Protein AF-A0A958XSW5-F1 (afdb_monomer_lite)

Radius of gyration: 22.97 Å; chains: 1; bounding box: 63×48×60 Å

pLDDT: mean 85.13, std 12.72, range [41.38, 97.75]

Secondary structure (DSSP, 8-state):
-HHHHHTTGGGGS-HHHHHHHHHHHHHHHHHHHHHS-TTS--SSSPPHHHHHHHHHHHHHHHHHH-HHHHHHTHHHHHHHHHHHHHHHHHTT-----TTGGGTS-HHHHHHHIIIIIHHHHHHHHHHTT-HHHHHHHHHHTTHHHHHHHHGGGS-HHHHHHHHHHHHHHHHHTT-HHHHHHHHHHHHTS-TTT-HHHHHHHHHHHHHHHHHTTTTTTSTTTHHHHHHHHHHHTT---HHHHHHHHHHHHHHH-TTTGGGTTHHHHHHHHHHHHHT-GGGGGGHHHHHHHHHHHHT--HHHHHTTS---

Foldseek 3Di:
DVVCVVVVVLVVDDLVSVLVVLQVLLVVLVVVLVVDDPVPPPDPDQHSLNSS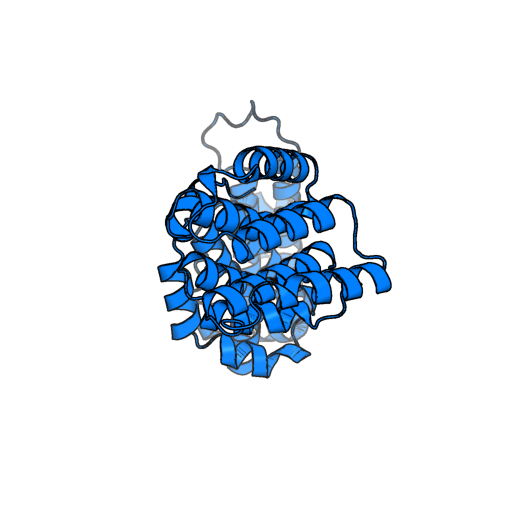LVSLVVNLVSCQVVVVVCVVPVVVNLVSLQVNLVSCLVVLHDPPPPRSCVGDPPLVVLLSCLQRVLLSNLVSCVLVLNLVVNVVSCVVSVSVVSCVVCVVVHDPVSNLSNLQSQLVSCQLVVNLVRNLVSLVVLLPPDCVVQVLQNLLSLVSNLVSCLSVCVCVPNQLVSLVVSQVVCVVVVNDDPLSVLLSVLVSLCSVCQPNCVVDCNVVSLVVSVVVQVVDVSNLNNVLSSLVSVCSNVVHGSNVSVVVDNPD

Structure (mmCIF, N/CA/C/O backbone):
data_AF-A0A958XSW5-F1
#
_entry.id   AF-A0A958XSW5-F1
#
loop_
_atom_site.group_PDB
_atom_site.id
_atom_site.type_symbol
_atom_site.label_atom_id
_atom_site.label_alt_id
_atom_site.label_comp_id
_atom_site.label_asym_id
_atom_site.label_entity_id
_atom_site.label_seq_id
_atom_site.pdbx_PDB_ins_code
_atom_site.Cartn_x
_atom_site.Cartn_y
_atom_site.Cartn_z
_atom_site.occupancy
_atom_site.B_iso_or_equiv
_atom_site.auth_seq_id
_atom_site.auth_comp_id
_atom_site.auth_asym_id
_atom_site.auth_atom_id
_atom_site.pdbx_PDB_model_num
ATOM 1 N N . LEU A 1 1 ? -36.409 6.568 17.185 1.00 58.44 1 LEU A N 1
ATOM 2 C CA . LEU A 1 1 ? -34.930 6.641 17.261 1.00 58.44 1 LEU A CA 1
ATOM 3 C C . LEU A 1 1 ? -34.409 8.062 17.092 1.00 58.44 1 LEU A C 1
ATOM 5 O O . LEU A 1 1 ? -33.918 8.597 18.070 1.00 58.44 1 LEU A O 1
ATOM 9 N N . TYR A 1 2 ? -34.528 8.703 15.920 1.00 57.09 2 TYR A N 1
ATOM 10 C CA . TYR A 1 2 ? -34.062 10.094 15.759 1.00 57.09 2 TYR A CA 1
ATOM 11 C C . TYR A 1 2 ? -34.855 11.093 16.628 1.00 57.09 2 TYR A C 1
ATOM 13 O O . TYR A 1 2 ? -34.260 11.887 17.345 1.00 57.09 2 TYR A O 1
ATOM 21 N N . ALA A 1 3 ? -36.184 10.953 16.687 1.00 59.28 3 ALA A N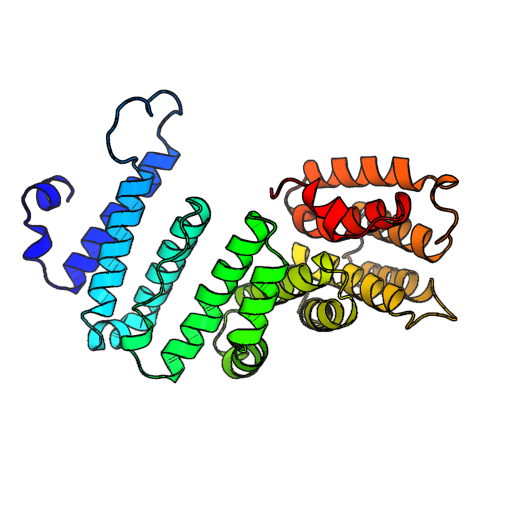 1
ATOM 22 C CA . ALA A 1 3 ? -37.021 11.728 17.609 1.00 59.28 3 ALA A CA 1
ATOM 23 C C . ALA A 1 3 ? -36.664 11.496 19.097 1.00 59.28 3 ALA A C 1
ATOM 25 O O . ALA A 1 3 ? -36.689 12.428 19.891 1.00 59.28 3 ALA A O 1
ATOM 26 N N . ASP A 1 4 ? -36.262 10.271 19.465 1.00 59.66 4 ASP A N 1
ATOM 27 C CA . ASP A 1 4 ? -35.847 9.934 20.838 1.00 59.66 4 ASP A CA 1
ATOM 28 C C . ASP A 1 4 ? -34.452 10.503 21.174 1.00 59.66 4 ASP A C 1
ATOM 30 O O . ASP A 1 4 ? -34.148 10.771 22.336 1.00 59.66 4 ASP A O 1
ATOM 34 N N . PHE A 1 5 ? -33.591 10.700 20.163 1.00 63.00 5 PHE A N 1
ATOM 35 C CA . PHE A 1 5 ? -32.323 11.419 20.308 1.00 63.00 5 PHE A CA 1
ATOM 36 C C . PHE A 1 5 ? -32.564 12.907 20.568 1.00 63.00 5 PHE A C 1
ATOM 38 O O . PHE A 1 5 ? -32.038 13.438 21.543 1.00 63.00 5 PHE A O 1
ATOM 45 N N . GLU A 1 6 ? -33.387 13.562 19.745 1.00 65.69 6 GLU A N 1
ATOM 46 C CA . GLU A 1 6 ? -33.704 14.990 19.904 1.00 65.69 6 GLU A CA 1
ATOM 47 C C . GLU A 1 6 ? -34.426 15.285 21.229 1.00 65.69 6 GLU A C 1
ATOM 49 O O . GLU A 1 6 ? -34.222 16.341 21.823 1.00 65.69 6 GLU A O 1
ATOM 54 N N . ALA A 1 7 ? -35.201 14.327 21.746 1.00 65.94 7 ALA A N 1
ATOM 55 C CA . ALA A 1 7 ? -35.838 14.411 23.060 1.00 65.94 7 ALA A CA 1
ATOM 56 C C . ALA A 1 7 ? -34.885 14.149 24.251 1.00 65.94 7 ALA A C 1
ATOM 58 O O . ALA A 1 7 ? -35.283 14.308 25.407 1.00 65.94 7 ALA A O 1
ATOM 59 N N . GLY A 1 8 ? -33.633 13.740 24.004 1.00 69.88 8 GLY A N 1
ATOM 60 C CA . GLY A 1 8 ? -32.658 13.391 25.047 1.00 69.88 8 GLY A CA 1
ATOM 61 C C . GLY A 1 8 ? -32.923 12.050 25.745 1.00 69.88 8 GLY A C 1
ATOM 62 O O . GLY A 1 8 ? -32.290 11.736 26.756 1.00 69.88 8 GLY A O 1
ATOM 63 N N . ASP A 1 9 ? -33.834 11.228 25.224 1.00 76.56 9 ASP A N 1
ATOM 64 C CA . ASP A 1 9 ? -34.228 9.956 25.837 1.00 76.56 9 ASP A CA 1
ATOM 65 C C . ASP A 1 9 ? -33.179 8.853 25.652 1.00 76.56 9 ASP A C 1
ATOM 67 O O . ASP A 1 9 ? -33.115 7.919 26.458 1.00 76.56 9 ASP A O 1
ATOM 71 N N . ILE A 1 10 ? -32.278 8.997 24.672 1.00 80.50 10 ILE A N 1
ATOM 72 C CA . ILE A 1 10 ? -31.125 8.097 24.504 1.00 80.50 10 ILE A CA 1
ATOM 73 C C . ILE A 1 10 ? -30.245 8.086 25.758 1.00 80.50 10 ILE A C 1
ATOM 75 O O . ILE A 1 10 ? -29.757 7.028 26.158 1.00 80.50 10 ILE A O 1
ATOM 79 N N . GLU A 1 11 ? -30.104 9.212 26.457 1.00 84.38 11 GLU A N 1
ATOM 80 C CA . GLU A 1 11 ? -29.262 9.274 27.652 1.00 84.38 11 GLU A CA 1
ATOM 81 C C . GLU A 1 11 ? -29.833 8.517 28.860 1.00 84.38 11 GLU A C 1
ATOM 83 O O . GLU A 1 11 ? -29.102 8.236 29.814 1.00 84.38 11 GLU A O 1
ATOM 88 N N . LYS A 1 12 ? -31.099 8.095 28.801 1.00 86.25 12 LYS A N 1
ATOM 89 C CA . LYS A 1 12 ? -31.748 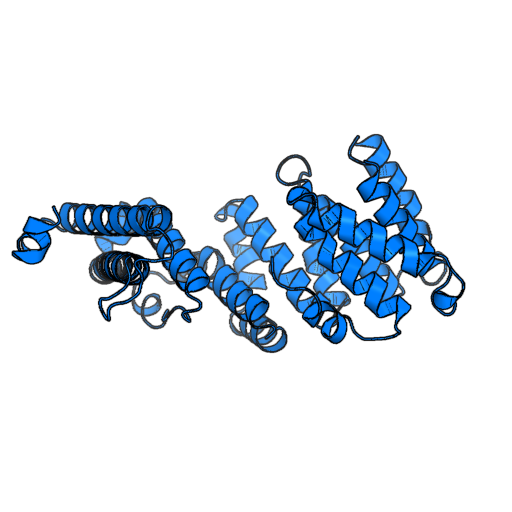7.272 29.834 1.00 86.25 12 LYS A CA 1
ATOM 90 C C . LYS A 1 12 ? -31.610 5.767 29.576 1.00 86.25 12 LYS A C 1
ATOM 92 O O . LYS A 1 12 ? -31.974 4.965 30.433 1.00 86.25 12 LYS A O 1
ATOM 97 N N . LEU A 1 13 ? -31.107 5.368 28.406 1.00 88.75 13 LEU A N 1
ATOM 98 C CA . LEU A 1 13 ? -30.950 3.962 28.033 1.00 88.75 13 LEU A CA 1
ATOM 99 C C . LEU A 1 13 ? -29.803 3.284 28.800 1.00 88.75 13 LEU A C 1
ATOM 101 O O . LEU A 1 13 ? -28.869 3.930 29.276 1.00 88.75 13 LEU A O 1
ATOM 105 N N . SER A 1 14 ? -29.835 1.950 28.872 1.00 92.56 14 SER A N 1
ATOM 106 C CA . SER A 1 14 ? -28.687 1.168 29.349 1.00 92.56 14 SER A CA 1
ATOM 107 C C . SER A 1 14 ? -27.478 1.359 28.426 1.00 92.56 14 SER A C 1
ATOM 109 O O . SER A 1 14 ? -27.649 1.618 27.237 1.00 92.56 14 SER A O 1
ATOM 111 N N . LEU A 1 15 ? -26.252 1.178 28.932 1.00 90.25 15 LEU A N 1
ATOM 112 C CA . LEU A 1 15 ? -25.019 1.355 28.146 1.00 90.25 15 LEU A CA 1
ATOM 113 C C . LEU A 1 15 ? -25.055 0.601 26.804 1.00 90.25 15 LEU A C 1
ATOM 115 O O . LEU A 1 15 ? -24.799 1.181 25.749 1.00 90.25 15 LEU A O 1
ATOM 119 N N . ARG A 1 16 ? -25.454 -0.677 26.828 1.00 91.06 16 ARG A N 1
ATOM 120 C CA . ARG A 1 16 ? -25.582 -1.510 25.623 1.00 91.06 16 ARG A CA 1
ATOM 121 C C . ARG A 1 16 ? -26.590 -0.942 24.622 1.00 91.06 16 ARG A C 1
ATOM 123 O O . ARG A 1 16 ? -26.345 -0.993 23.416 1.00 91.06 16 ARG A O 1
ATOM 130 N N . ALA A 1 17 ? -27.710 -0.414 25.115 1.00 91.50 17 ALA A N 1
ATOM 131 C CA . ALA A 1 17 ? -28.744 0.195 24.289 1.00 91.50 17 ALA A CA 1
ATOM 132 C C . ALA A 1 17 ? -28.318 1.573 23.755 1.00 91.50 17 ALA A C 1
ATOM 134 O O . ALA A 1 17 ? -28.577 1.848 22.588 1.00 91.50 17 ALA A O 1
ATOM 135 N N . LYS A 1 18 ? -27.586 2.384 24.535 1.00 92.19 18 LYS A N 1
ATOM 136 C CA . LYS A 1 18 ? -26.971 3.641 24.069 1.00 92.19 18 LYS A CA 1
ATOM 137 C C . LYS A 1 18 ? -26.008 3.399 22.917 1.00 92.19 18 LYS A C 1
ATOM 139 O O . LYS A 1 18 ? -26.138 4.019 21.869 1.00 92.19 18 LYS A O 1
ATOM 144 N N . ILE A 1 19 ? -25.083 2.453 23.091 1.00 91.31 19 ILE A N 1
ATOM 145 C CA . ILE A 1 19 ? -24.125 2.068 22.048 1.00 91.31 19 ILE A CA 1
ATOM 146 C C . ILE A 1 19 ? -24.878 1.585 20.805 1.00 91.31 19 ILE A C 1
ATOM 148 O O . ILE A 1 19 ? -24.589 2.038 19.707 1.00 91.31 19 ILE A O 1
ATOM 152 N N . GLY A 1 20 ? -25.886 0.719 20.966 1.00 91.62 20 GLY A N 1
ATOM 153 C CA . GLY A 1 20 ? -26.726 0.274 19.849 1.00 91.62 20 GLY A CA 1
ATOM 154 C C . GLY A 1 20 ? -27.439 1.415 19.121 1.00 91.62 20 GLY A C 1
ATOM 155 O O . GLY A 1 20 ? -27.436 1.440 17.893 1.00 91.62 20 GLY A O 1
ATOM 156 N N . ALA A 1 21 ? -28.009 2.366 19.860 1.00 91.38 21 ALA A N 1
ATOM 157 C CA . ALA A 1 21 ? -28.708 3.511 19.289 1.00 91.38 21 ALA A CA 1
ATOM 158 C C . ALA A 1 21 ? -27.752 4.436 18.522 1.00 91.38 21 ALA A C 1
ATOM 160 O O . ALA A 1 21 ? -28.046 4.797 17.385 1.00 91.38 21 ALA A O 1
ATOM 161 N N . TYR A 1 22 ? -26.590 4.768 19.096 1.00 93.69 22 TYR A N 1
ATOM 162 C CA . TYR A 1 22 ? -25.593 5.598 18.420 1.00 93.69 22 TYR A CA 1
ATOM 163 C C . TYR A 1 22 ? -24.977 4.907 17.197 1.00 93.69 22 TYR A C 1
ATOM 165 O O . TYR A 1 22 ? -24.860 5.549 16.155 1.00 93.69 22 TYR A O 1
ATOM 173 N N . SER A 1 23 ? -24.677 3.603 17.256 1.00 92.19 23 SER A N 1
ATOM 174 C CA . SER A 1 23 ? -24.238 2.843 16.075 1.00 92.19 23 SER A CA 1
ATOM 175 C C . SER A 1 23 ? -25.289 2.878 14.959 1.00 92.19 23 SER A C 1
ATOM 177 O O . SER A 1 23 ? -24.952 3.143 13.808 1.00 92.19 23 SER A O 1
ATOM 179 N N . ALA A 1 24 ? -26.570 2.671 15.290 1.00 91.56 24 ALA A N 1
ATOM 180 C CA . ALA A 1 24 ? -27.656 2.693 14.310 1.00 91.56 24 ALA A CA 1
ATOM 181 C C . ALA A 1 24 ? -27.865 4.087 13.694 1.00 91.56 24 ALA A C 1
ATOM 183 O O . ALA A 1 24 ? -28.081 4.204 12.489 1.00 91.56 24 ALA A O 1
ATOM 184 N N . LEU A 1 25 ? -27.767 5.151 14.499 1.00 90.75 25 LEU A N 1
ATOM 185 C CA . LEU A 1 25 ? -27.823 6.530 14.007 1.00 90.75 25 LEU A CA 1
ATOM 186 C C . LEU A 1 25 ? -26.640 6.840 13.083 1.00 90.75 25 LEU A C 1
ATOM 188 O O . LEU A 1 25 ? -26.839 7.423 12.020 1.00 90.75 25 LEU A O 1
ATOM 192 N N . ALA A 1 26 ? -25.431 6.396 13.434 1.00 90.75 26 ALA A N 1
ATOM 193 C CA . ALA A 1 26 ? -24.265 6.552 12.573 1.00 90.75 26 ALA A CA 1
ATOM 194 C C . ALA A 1 26 ? -24.443 5.846 11.218 1.00 90.75 26 ALA A C 1
ATOM 196 O O . ALA A 1 26 ? -24.089 6.401 10.180 1.00 90.75 26 ALA A O 1
ATOM 197 N N . GLU A 1 27 ? -25.003 4.634 11.208 1.00 89.38 27 GLU A N 1
ATOM 198 C CA . GLU A 1 27 ? -25.288 3.889 9.974 1.00 89.38 27 GLU A CA 1
ATOM 199 C C . GLU A 1 27 ? -26.377 4.543 9.131 1.00 89.38 27 GLU A C 1
ATOM 201 O O . GLU A 1 27 ? -26.229 4.633 7.913 1.00 89.38 27 GLU A O 1
ATOM 206 N N . TYR A 1 28 ? -27.436 5.038 9.771 1.00 89.00 28 TYR A N 1
ATOM 207 C CA . TYR A 1 28 ? -28.505 5.773 9.106 1.00 89.00 28 TYR A CA 1
ATOM 208 C C . TYR A 1 28 ? -27.966 7.002 8.367 1.00 89.00 28 TYR A C 1
ATOM 210 O O . TYR A 1 28 ? -28.198 7.156 7.169 1.00 89.00 28 TYR A O 1
ATOM 218 N N . TYR A 1 29 ? -27.180 7.836 9.050 1.00 87.25 29 TYR A N 1
ATOM 219 C CA . TYR A 1 29 ? -26.602 9.039 8.455 1.00 87.25 29 TYR A CA 1
ATOM 220 C C . TYR A 1 29 ? -25.552 8.733 7.382 1.00 87.25 29 TYR A C 1
ATOM 222 O O . TYR A 1 29 ? -25.504 9.393 6.345 1.00 87.25 29 TYR A O 1
ATOM 230 N N . PHE A 1 30 ? -24.765 7.672 7.566 1.00 84.25 30 PHE A N 1
ATOM 231 C CA . PHE A 1 30 ? -23.847 7.200 6.532 1.00 84.25 30 PHE A CA 1
ATOM 232 C C . PHE A 1 30 ? -24.585 6.697 5.279 1.00 84.25 30 PHE A C 1
ATOM 234 O O . PHE A 1 30 ? -24.108 6.887 4.160 1.00 84.25 30 PHE A O 1
ATOM 241 N N . TYR A 1 31 ? -25.745 6.057 5.450 1.00 84.69 31 TYR A N 1
ATOM 242 C CA . TYR A 1 31 ? -26.592 5.620 4.343 1.00 84.69 31 TYR A CA 1
ATOM 243 C C . TYR A 1 31 ? -27.228 6.807 3.613 1.00 84.69 31 TYR A C 1
ATOM 245 O O . TYR A 1 31 ? -27.184 6.838 2.385 1.00 84.69 31 TYR A O 1
ATOM 253 N N . LEU A 1 32 ? -27.750 7.798 4.344 1.00 82.75 32 LEU A N 1
ATOM 254 C CA . LEU A 1 32 ? -28.299 9.024 3.755 1.00 82.75 32 LEU A CA 1
ATOM 255 C C . LEU A 1 32 ? -27.284 9.727 2.856 1.00 82.75 32 LEU A C 1
ATOM 257 O O . LEU A 1 32 ? -27.595 10.014 1.707 1.00 82.75 32 LEU A O 1
ATOM 261 N N . ASN A 1 33 ? -26.043 9.880 3.317 1.00 78.44 33 ASN A N 1
ATOM 262 C CA . ASN A 1 33 ? -24.981 10.501 2.526 1.00 78.44 33 ASN A CA 1
ATOM 263 C C . ASN A 1 33 ? -24.718 9.790 1.180 1.00 78.44 33 ASN A C 1
ATOM 265 O O . ASN A 1 33 ? -24.373 10.428 0.193 1.00 78.44 33 ASN A O 1
ATOM 269 N N . LYS A 1 34 ? -24.910 8.465 1.097 1.00 72.44 34 LYS A N 1
ATOM 270 C CA . LYS A 1 34 ? -24.766 7.722 -0.172 1.00 72.44 34 LYS A CA 1
ATOM 271 C C . LYS A 1 34 ? -25.921 7.939 -1.152 1.00 72.44 34 LYS A C 1
ATOM 273 O O . LYS A 1 34 ? -25.792 7.557 -2.315 1.00 72.44 34 LYS A O 1
ATOM 278 N N . HIS A 1 35 ? -27.042 8.470 -0.674 1.00 71.31 35 HIS A N 1
ATOM 279 C CA . HIS A 1 35 ? -28.287 8.624 -1.421 1.00 71.31 35 HIS A CA 1
ATOM 280 C C . HIS A 1 35 ? -28.735 10.085 -1.577 1.00 71.31 35 HIS A C 1
ATOM 282 O O . HIS A 1 35 ? -29.692 10.337 -2.306 1.00 71.31 35 HIS A O 1
ATOM 288 N N . GLU A 1 36 ? -28.045 11.038 -0.948 1.00 68.12 36 GLU A N 1
ATOM 289 C CA . GLU A 1 36 ? -28.203 12.467 -1.209 1.00 68.12 36 GLU A CA 1
ATOM 290 C C . GLU A 1 36 ? -27.631 12.807 -2.597 1.00 68.12 36 GLU A C 1
ATOM 292 O O . GLU A 1 36 ? -26.496 12.462 -2.934 1.00 68.12 36 GLU A O 1
ATOM 297 N N . ASN A 1 37 ? -28.435 13.472 -3.432 1.00 56.25 37 ASN A N 1
ATOM 298 C CA . ASN A 1 37 ? -27.952 14.034 -4.689 1.00 56.25 37 ASN A CA 1
ATOM 299 C C . ASN A 1 37 ? -27.032 15.224 -4.380 1.00 56.25 37 ASN A C 1
ATOM 301 O O . ASN A 1 37 ? -27.316 16.019 -3.488 1.00 56.25 37 ASN A O 1
ATOM 305 N N . ALA A 1 38 ? -25.961 15.386 -5.161 1.00 53.97 38 ALA A N 1
ATOM 306 C CA . ALA A 1 38 ? -24.945 16.427 -4.961 1.00 53.97 38 ALA A CA 1
ATOM 307 C C . ALA A 1 38 ? -25.480 17.881 -4.976 1.00 53.97 38 ALA A C 1
ATOM 309 O O . ALA A 1 38 ? -24.743 18.803 -4.640 1.00 53.97 38 ALA A O 1
ATOM 310 N N . GLU A 1 39 ? -26.740 18.100 -5.367 1.00 49.72 39 GLU A N 1
ATOM 311 C CA . GLU A 1 39 ? -27.372 19.421 -5.474 1.00 49.72 39 GLU A CA 1
ATOM 312 C C . GLU A 1 39 ? -27.973 19.938 -4.149 1.00 49.72 39 GLU A C 1
ATOM 314 O O . GLU A 1 39 ? -28.139 21.148 -4.007 1.00 49.72 39 GLU A O 1
ATOM 319 N N . ASP A 1 40 ? -28.210 19.077 -3.148 1.00 51.50 40 ASP A N 1
ATOM 320 C CA . ASP A 1 40 ? -28.867 19.463 -1.881 1.00 51.50 40 ASP A CA 1
ATOM 321 C C . ASP A 1 40 ? -27.889 19.903 -0.764 1.00 51.50 40 ASP A C 1
ATOM 323 O O . ASP A 1 40 ? -28.309 20.290 0.324 1.00 51.50 40 ASP A O 1
ATOM 327 N N . GLN A 1 41 ? -26.573 19.925 -1.017 1.00 51.28 41 GLN A N 1
ATOM 328 C CA . GLN A 1 41 ? -25.542 20.257 -0.011 1.00 51.28 41 GLN A CA 1
ATOM 329 C C . GLN A 1 41 ? -25.381 21.765 0.290 1.00 51.28 41 GLN A C 1
ATOM 331 O O . GLN A 1 41 ? -24.395 22.184 0.899 1.00 51.28 41 GLN A O 1
ATOM 336 N N . ILE A 1 42 ? -26.329 22.612 -0.120 1.00 47.41 42 ILE A N 1
ATOM 337 C CA . ILE A 1 42 ? -26.249 24.070 0.051 1.00 47.41 42 ILE A CA 1
ATOM 338 C C . ILE A 1 42 ? -27.220 24.528 1.141 1.00 47.41 42 ILE A C 1
ATOM 340 O O . ILE A 1 42 ? -28.261 25.108 0.851 1.00 47.41 42 ILE A O 1
ATOM 344 N N . GLN A 1 43 ? -26.857 24.306 2.403 1.00 41.38 43 GLN A N 1
ATOM 345 C CA . GLN A 1 43 ? -27.234 25.143 3.551 1.00 41.38 43 GLN A CA 1
ATOM 346 C C . GLN A 1 43 ? -26.436 24.671 4.772 1.00 41.38 43 GLN A C 1
ATOM 348 O O . GLN A 1 43 ? -26.190 23.483 4.909 1.00 41.38 43 GLN A O 1
ATOM 353 N N . GLY A 1 44 ? -25.973 25.603 5.613 1.00 47.41 44 GLY A N 1
ATOM 354 C CA . GLY A 1 44 ? -24.985 25.398 6.688 1.00 47.41 44 GLY A CA 1
ATOM 355 C C . GLY A 1 44 ? -25.392 24.502 7.869 1.00 47.41 44 GLY A C 1
ATOM 356 O O . GLY A 1 44 ? -25.085 24.842 9.010 1.00 47.41 44 GLY A O 1
ATOM 357 N N . GLU A 1 45 ? -26.068 23.384 7.617 1.00 56.12 45 GLU A N 1
ATOM 358 C CA . GLU A 1 45 ? -26.257 22.280 8.554 1.00 56.12 45 GLU A CA 1
ATOM 359 C C . GLU A 1 45 ? -25.073 21.304 8.478 1.00 56.12 45 GLU A C 1
ATOM 361 O O . GLU A 1 45 ? -24.463 21.114 7.427 1.00 56.12 45 GLU A O 1
ATOM 366 N N . THR A 1 46 ? -24.738 20.683 9.612 1.00 62.38 46 THR A N 1
ATOM 367 C CA . THR A 1 46 ? -23.754 19.590 9.693 1.00 62.38 46 THR A CA 1
ATOM 368 C C . THR A 1 46 ? -24.129 18.513 8.680 1.00 62.38 46 THR A C 1
ATOM 370 O O . THR A 1 46 ? -25.262 18.017 8.706 1.00 62.38 46 THR A O 1
ATOM 373 N N . THR A 1 47 ? -23.201 18.152 7.791 1.00 79.69 47 THR A N 1
ATOM 374 C CA . THR A 1 47 ? -23.493 17.193 6.715 1.00 79.69 47 THR A CA 1
ATOM 375 C C . THR A 1 47 ? -23.883 15.832 7.295 1.00 79.69 47 THR A C 1
ATOM 377 O O . THR A 1 47 ? -23.511 15.486 8.423 1.00 79.69 47 THR A O 1
ATOM 380 N N . SER A 1 48 ? -24.622 15.019 6.534 1.00 84.00 48 SER A N 1
ATOM 381 C CA . SER A 1 48 ? -24.954 13.643 6.934 1.00 84.00 48 SER A CA 1
ATOM 382 C C . SER A 1 48 ? -23.695 12.834 7.297 1.00 84.00 48 SER A C 1
ATOM 384 O O . SER A 1 48 ? -23.700 12.061 8.254 1.00 84.00 48 SER A O 1
ATOM 386 N N . GLU A 1 49 ? -22.570 13.083 6.625 1.00 82.50 49 GLU A N 1
ATOM 387 C CA . GLU A 1 49 ? -21.259 12.527 6.982 1.00 82.50 49 GLU A CA 1
ATOM 388 C C . GLU A 1 49 ? -20.738 12.989 8.354 1.00 82.50 49 GLU A C 1
ATOM 390 O O . GLU A 1 49 ? -20.287 12.162 9.150 1.00 82.50 49 GLU A O 1
ATOM 395 N N . GLU A 1 50 ? -20.832 14.282 8.673 1.00 84.06 50 GLU A N 1
ATOM 396 C CA . GLU A 1 50 ? -20.410 14.812 9.976 1.00 84.06 50 GLU A CA 1
ATOM 397 C C . GLU A 1 50 ? -21.270 14.281 11.122 1.00 84.06 50 GLU A C 1
ATOM 399 O O . GLU A 1 50 ? -20.738 13.918 12.174 1.00 84.06 50 GLU A O 1
ATOM 404 N N . LYS A 1 51 ? -22.584 14.160 10.908 1.00 86.88 51 LYS A N 1
ATOM 405 C CA . LYS A 1 51 ? -23.494 13.543 11.882 1.00 86.88 51 LYS A CA 1
ATOM 406 C C . LYS A 1 51 ? -23.133 12.076 12.108 1.00 86.88 51 LYS A C 1
ATOM 408 O O . LYS A 1 51 ? -23.058 11.633 13.255 1.00 86.88 51 LYS A O 1
ATOM 413 N N . ALA A 1 52 ? -22.855 11.325 11.039 1.00 89.12 52 ALA A N 1
ATOM 414 C CA . ALA A 1 52 ? -22.424 9.933 11.150 1.00 89.12 52 ALA A CA 1
ATOM 415 C C . ALA A 1 52 ? -21.138 9.799 11.979 1.00 89.12 52 ALA A C 1
ATOM 417 O O . ALA A 1 52 ? -21.079 8.958 12.883 1.00 89.12 52 ALA A O 1
ATOM 418 N N . LEU A 1 53 ? -20.143 10.654 11.716 1.00 87.62 53 LEU A N 1
ATOM 419 C CA . LEU A 1 53 ? -18.887 10.672 12.462 1.00 87.62 53 LEU A CA 1
ATOM 420 C C . LEU A 1 53 ? -19.118 11.003 13.942 1.00 87.62 53 LEU A C 1
ATOM 422 O O . LEU A 1 53 ? -18.636 10.274 14.805 1.00 87.62 53 LEU A O 1
ATOM 426 N N . GLN A 1 54 ? -19.911 12.033 14.244 1.00 88.31 54 GLN A N 1
ATOM 427 C CA . GLN A 1 54 ? -20.223 12.441 15.617 1.00 88.31 54 GLN A CA 1
ATOM 428 C C . GLN A 1 54 ? -20.879 11.308 16.423 1.00 88.31 54 GLN A C 1
ATOM 430 O O . GLN A 1 54 ? -20.545 11.076 17.588 1.00 88.31 54 GLN A O 1
ATOM 435 N N . PHE A 1 55 ? -21.802 10.556 15.817 1.00 90.38 55 PHE A N 1
ATOM 436 C CA .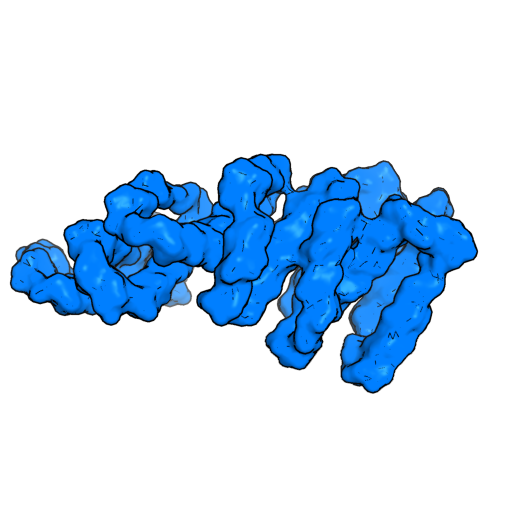 PHE A 1 55 ? -22.408 9.410 16.491 1.00 90.38 55 PHE A CA 1
ATOM 437 C C . PHE A 1 55 ? -21.408 8.277 16.733 1.00 90.38 55 PHE A C 1
ATOM 439 O O . PHE A 1 55 ? -21.440 7.671 17.807 1.00 90.38 55 PHE A O 1
ATOM 446 N N . ARG A 1 56 ? -20.478 8.020 15.804 1.00 89.88 56 ARG A N 1
ATOM 447 C CA . ARG A 1 56 ? -19.382 7.066 16.049 1.00 89.88 56 ARG A CA 1
ATOM 448 C C . ARG A 1 56 ? -18.447 7.550 17.154 1.00 89.88 56 ARG A C 1
ATOM 450 O O . ARG A 1 56 ? -18.086 6.747 18.008 1.00 89.88 56 ARG A O 1
ATOM 457 N N . GLU A 1 57 ? -18.109 8.837 17.207 1.00 87.81 57 GLU A N 1
ATOM 458 C CA . GLU A 1 57 ? -17.318 9.412 18.307 1.00 87.81 57 GLU A CA 1
ATOM 459 C C . GLU A 1 57 ? -17.987 9.157 19.661 1.00 87.81 57 GLU A C 1
ATOM 461 O O . GLU A 1 57 ? -17.322 8.732 20.606 1.00 87.81 57 GLU A O 1
ATOM 466 N N . ASN A 1 58 ? -19.311 9.320 19.747 1.00 89.19 58 ASN A N 1
ATOM 467 C CA . ASN A 1 58 ? -20.069 8.997 20.956 1.00 89.19 58 ASN A CA 1
ATOM 468 C C . ASN A 1 58 ? -19.982 7.504 21.318 1.00 89.19 58 ASN A C 1
ATOM 470 O O . ASN A 1 58 ? -19.829 7.181 22.496 1.00 89.19 58 ASN A O 1
ATOM 474 N N . VAL A 1 59 ? -20.032 6.592 20.338 1.00 90.25 59 VAL A N 1
ATOM 475 C CA . VAL A 1 59 ? -19.832 5.148 20.576 1.00 90.25 59 VAL A CA 1
ATOM 476 C C . VAL A 1 59 ? -18.438 4.878 21.143 1.00 90.25 59 VAL A C 1
ATOM 478 O O . VAL A 1 59 ? -18.318 4.218 22.178 1.00 90.25 59 VAL A O 1
ATOM 481 N N . ILE A 1 60 ? -17.388 5.405 20.507 1.00 87.44 60 ILE A N 1
ATOM 482 C CA . ILE A 1 60 ? -16.002 5.210 20.958 1.00 87.44 60 ILE A CA 1
ATOM 483 C C . ILE A 1 60 ? -15.794 5.806 22.350 1.00 87.44 60 ILE A C 1
ATOM 485 O O . ILE A 1 60 ? -15.166 5.168 23.200 1.00 87.44 60 ILE A O 1
ATOM 489 N N . ARG A 1 61 ? -16.371 6.981 22.622 1.00 86.00 61 ARG A N 1
ATOM 490 C CA . ARG A 1 61 ? -16.341 7.609 23.946 1.00 86.00 61 ARG A CA 1
ATOM 491 C C . ARG A 1 61 ? -16.997 6.720 25.002 1.00 86.00 61 ARG A C 1
ATOM 493 O O . ARG A 1 61 ? -16.365 6.451 26.017 1.00 86.00 61 ARG A O 1
ATOM 500 N N . LEU A 1 62 ? -18.196 6.191 24.744 1.00 88.31 62 LEU A N 1
ATOM 501 C CA . LEU A 1 62 ? -18.893 5.308 25.688 1.00 88.31 62 LEU A CA 1
ATOM 502 C C . LEU A 1 62 ? -18.091 4.043 26.008 1.00 88.31 62 LEU A C 1
ATOM 504 O O . LEU A 1 62 ? -18.021 3.651 27.172 1.00 88.31 62 LEU A O 1
ATOM 508 N N . PHE A 1 63 ? -17.458 3.417 25.013 1.00 86.31 63 PHE A N 1
ATOM 509 C CA . PHE A 1 63 ? -16.562 2.283 25.261 1.00 86.31 63 PHE A CA 1
ATOM 510 C C . PHE A 1 63 ? -15.327 2.688 26.077 1.00 86.31 63 PHE A C 1
ATOM 512 O O . PHE A 1 63 ? -14.947 1.980 27.006 1.00 86.31 63 PHE A O 1
ATOM 519 N N . SER A 1 64 ? -14.734 3.844 25.777 1.00 80.00 64 SER A N 1
ATOM 520 C CA . SER A 1 64 ? -13.549 4.356 26.483 1.00 80.00 64 SER A CA 1
ATOM 521 C C . SER A 1 64 ? -13.837 4.664 27.956 1.00 80.00 64 SER A C 1
ATOM 523 O O . SER A 1 64 ? -13.013 4.389 28.827 1.00 80.00 64 SER A O 1
ATOM 525 N N . GLU A 1 65 ? -15.023 5.206 28.239 1.00 84.94 65 GLU A N 1
ATOM 526 C CA . GLU A 1 65 ? -15.498 5.523 29.589 1.00 84.94 65 GLU A CA 1
ATOM 527 C C . GLU A 1 65 ? -15.898 4.266 30.385 1.00 84.94 65 GLU A C 1
ATOM 529 O O . GLU A 1 65 ? -15.884 4.289 31.614 1.00 84.94 65 GLU A O 1
ATOM 534 N N . ASN A 1 66 ? -16.212 3.151 29.711 1.00 85.81 66 ASN A N 1
ATOM 535 C CA . ASN A 1 66 ? -16.716 1.916 30.323 1.00 85.81 66 ASN A CA 1
ATOM 536 C C . ASN A 1 66 ? -15.811 0.712 30.004 1.00 85.81 66 ASN A C 1
ATOM 538 O O . ASN A 1 66 ? -16.213 -0.233 29.325 1.00 85.81 66 ASN A O 1
ATOM 542 N N . LYS A 1 67 ? -14.584 0.738 30.536 1.00 77.25 67 LYS A N 1
ATOM 543 C CA . LYS A 1 67 ? -13.501 -0.224 30.242 1.00 77.25 67 LYS A CA 1
ATOM 544 C C . LYS A 1 67 ? -13.909 -1.695 30.355 1.00 77.25 67 LYS A C 1
ATOM 546 O O . LYS A 1 67 ? -13.717 -2.446 29.411 1.00 77.25 67 LYS A O 1
ATOM 551 N N . GLN A 1 68 ? -14.534 -2.082 31.469 1.00 82.31 68 GLN A N 1
ATOM 552 C CA . GLN A 1 68 ? -14.957 -3.470 31.686 1.00 82.31 68 GLN A CA 1
ATOM 553 C C . GLN A 1 68 ? -15.897 -3.959 30.573 1.00 82.31 68 GLN A C 1
ATOM 555 O O . GLN A 1 68 ? -15.761 -5.074 30.084 1.00 82.31 68 GLN A O 1
ATOM 560 N N . TYR A 1 69 ? -16.816 -3.101 30.126 1.00 83.50 69 TYR A N 1
ATOM 561 C CA . TYR A 1 69 ? -17.724 -3.429 29.034 1.00 83.50 69 TYR A CA 1
ATOM 562 C C . TYR A 1 69 ? -16.993 -3.514 27.685 1.00 83.50 69 TYR A C 1
ATOM 564 O O . TYR A 1 69 ? -17.327 -4.359 26.860 1.00 83.50 69 TYR A O 1
ATOM 572 N N . ALA A 1 70 ? -15.986 -2.666 27.448 1.00 79.31 70 ALA A N 1
ATOM 573 C CA . ALA A 1 70 ? -15.147 -2.750 26.252 1.00 79.31 70 ALA A CA 1
ATOM 574 C C . ALA A 1 70 ? -14.333 -4.053 26.196 1.00 79.31 70 ALA A C 1
ATOM 576 O O . ALA A 1 70 ? -14.191 -4.620 25.113 1.00 79.31 70 ALA A O 1
ATOM 577 N N . ASP A 1 71 ? -13.859 -4.546 27.343 1.00 76.19 71 ASP A N 1
ATOM 578 C CA . ASP A 1 71 ? -13.157 -5.829 27.447 1.00 76.19 71 ASP A CA 1
ATOM 579 C C . ASP A 1 71 ? -14.112 -7.012 27.209 1.00 76.19 71 ASP A C 1
ATOM 581 O O . ASP A 1 71 ? -13.789 -7.932 26.456 1.00 76.19 71 ASP A O 1
ATOM 585 N N . GLU A 1 72 ? -15.318 -6.967 27.785 1.00 82.38 72 GLU A N 1
ATOM 586 C CA . GLU A 1 72 ? -16.363 -7.982 27.577 1.00 82.38 72 GLU A CA 1
ATOM 587 C C . GLU A 1 72 ? -16.852 -8.028 26.112 1.00 82.38 72 GLU A C 1
ATOM 589 O O . GLU A 1 72 ? -17.095 -9.103 25.563 1.00 82.38 72 GLU A O 1
ATOM 594 N N . GLU A 1 73 ? -16.952 -6.873 25.446 1.00 84.56 73 GLU A N 1
ATOM 595 C CA . GLU A 1 73 ? -17.452 -6.716 24.070 1.00 84.56 73 GLU A CA 1
ATOM 596 C C . GLU A 1 73 ? -16.331 -6.341 23.073 1.00 84.56 73 GLU A C 1
ATOM 598 O O . GLU A 1 73 ? -16.553 -5.610 22.099 1.00 84.56 73 GLU A O 1
ATOM 603 N N . GLN A 1 74 ? -15.118 -6.869 23.275 1.00 76.88 74 GLN A N 1
ATOM 604 C CA . GLN A 1 74 ? -13.909 -6.497 22.522 1.00 76.88 74 GLN A CA 1
ATOM 605 C C . GLN A 1 74 ? -14.075 -6.586 20.994 1.00 76.88 74 GLN A C 1
ATOM 607 O O . GLN A 1 74 ? -13.611 -5.719 20.247 1.00 76.88 74 GLN A O 1
ATOM 612 N N . LEU A 1 75 ? -14.759 -7.621 20.496 1.00 77.75 75 LEU A N 1
ATOM 613 C CA . LEU A 1 75 ? -15.019 -7.784 19.060 1.00 77.75 75 LEU A CA 1
ATOM 614 C C . LEU A 1 75 ? -15.877 -6.647 18.501 1.00 77.75 75 LEU A C 1
ATOM 616 O O . LEU A 1 75 ? -15.574 -6.106 17.438 1.00 77.75 75 LEU A O 1
ATOM 620 N N . ARG A 1 76 ? -16.932 -6.265 19.223 1.00 83.75 76 ARG A N 1
ATOM 621 C CA . ARG A 1 76 ? -17.828 -5.190 18.802 1.00 83.75 76 ARG A CA 1
ATOM 622 C C . ARG A 1 76 ? -17.117 -3.849 18.860 1.00 83.75 76 ARG A C 1
ATOM 624 O O . ARG A 1 76 ? -17.177 -3.091 17.899 1.00 83.75 76 ARG A O 1
ATOM 631 N N . PHE A 1 77 ? -16.407 -3.582 19.948 1.00 82.44 77 PHE A N 1
ATOM 632 C CA . PHE A 1 77 ? -15.649 -2.349 20.093 1.00 82.44 77 PHE A CA 1
ATOM 633 C C . PHE A 1 77 ? -14.572 -2.196 19.006 1.00 82.44 77 PHE A C 1
ATOM 635 O O . PHE A 1 77 ? -14.478 -1.146 18.376 1.00 82.44 77 PHE A O 1
ATOM 642 N N . THR A 1 78 ? -13.799 -3.249 18.717 1.00 75.88 78 THR A N 1
ATOM 643 C CA . THR A 1 78 ? -12.787 -3.195 17.646 1.00 75.88 78 THR A CA 1
ATOM 644 C C . THR A 1 78 ? -13.400 -2.972 16.264 1.00 75.88 78 THR A C 1
ATOM 646 O O . THR A 1 78 ? -12.800 -2.259 15.461 1.00 75.88 78 THR A O 1
ATOM 649 N N . ALA A 1 79 ? -14.589 -3.520 15.993 1.00 82.38 79 ALA A N 1
ATOM 650 C CA . ALA A 1 79 ? -15.325 -3.261 14.757 1.00 82.38 79 ALA A CA 1
ATOM 651 C C . ALA A 1 79 ? -15.805 -1.801 14.663 1.00 82.38 79 ALA A C 1
ATOM 653 O O . ALA A 1 79 ? -15.609 -1.159 13.633 1.00 82.38 79 ALA A O 1
ATOM 654 N N . GLU A 1 80 ? -16.373 -1.259 15.741 1.00 86.44 80 GLU A N 1
ATOM 655 C CA . GLU A 1 80 ? -16.779 0.151 15.834 1.00 86.44 80 GLU A CA 1
ATOM 656 C C . GLU A 1 80 ? -15.591 1.095 15.632 1.00 86.44 80 GLU A C 1
ATOM 658 O O . GLU A 1 80 ? -15.676 2.066 14.879 1.00 86.44 80 GLU A O 1
ATOM 663 N N . LEU A 1 81 ? -14.452 0.763 16.241 1.00 81.38 81 LEU A N 1
ATOM 664 C CA . LEU A 1 81 ? -13.213 1.509 16.084 1.00 81.38 81 LEU A CA 1
ATOM 665 C C . LEU A 1 81 ? -12.700 1.456 14.643 1.00 81.38 81 LEU A C 1
ATOM 667 O O . LEU A 1 81 ? -12.342 2.488 14.086 1.00 81.38 81 LEU A O 1
ATOM 671 N N . ASP A 1 82 ? -12.696 0.278 14.014 1.00 77.81 82 ASP A N 1
ATOM 672 C CA . ASP A 1 82 ? -12.319 0.124 12.605 1.00 77.81 82 ASP A CA 1
ATOM 673 C C . ASP A 1 82 ? -13.178 1.024 11.692 1.00 77.81 82 ASP A C 1
ATOM 675 O O . ASP A 1 82 ? -12.648 1.675 10.788 1.00 77.81 82 ASP A O 1
ATOM 679 N N . VAL A 1 83 ? -14.491 1.106 11.938 1.00 84.44 83 VAL A N 1
ATOM 680 C CA . VAL A 1 83 ? -15.408 1.958 11.159 1.00 84.44 83 VAL A CA 1
ATOM 681 C C . VAL A 1 83 ? -15.156 3.441 11.413 1.00 84.44 83 VAL A C 1
ATOM 683 O O . VAL A 1 83 ? -15.017 4.194 10.449 1.00 84.44 83 VAL A O 1
ATOM 686 N N . TYR A 1 84 ? -15.059 3.854 12.678 1.00 84.25 84 TYR A N 1
ATOM 687 C CA . TYR A 1 84 ? -14.778 5.240 13.058 1.00 84.25 84 TYR A CA 1
ATOM 688 C C . TYR A 1 84 ? -13.498 5.751 12.389 1.00 84.25 84 TYR A C 1
ATOM 690 O O . TYR A 1 84 ? -13.496 6.789 11.731 1.00 84.25 84 TYR A O 1
ATOM 698 N N . VAL A 1 85 ? -12.420 4.971 12.472 1.00 76.88 85 VAL A N 1
ATOM 699 C CA . VAL A 1 85 ? -11.129 5.360 11.902 1.00 76.88 85 VAL A CA 1
ATOM 700 C C . VAL A 1 85 ? -11.177 5.452 10.380 1.00 76.88 85 VAL A C 1
ATOM 702 O O . VAL A 1 85 ? -10.617 6.386 9.807 1.00 76.88 85 VAL A O 1
ATOM 705 N N . ASN A 1 86 ? -11.853 4.509 9.716 1.00 77.81 86 ASN A N 1
ATOM 706 C CA . ASN A 1 86 ? -12.055 4.579 8.269 1.00 77.81 86 ASN A CA 1
ATOM 707 C C . ASN A 1 86 ? -12.816 5.853 7.869 1.00 77.81 86 ASN A C 1
ATOM 709 O O . ASN A 1 86 ? -12.448 6.487 6.884 1.00 77.81 86 ASN A O 1
ATOM 713 N N . GLN A 1 87 ? -13.846 6.244 8.625 1.00 80.38 87 GLN A N 1
ATOM 714 C CA . GLN A 1 87 ? -14.593 7.478 8.362 1.00 80.38 87 GLN A CA 1
ATOM 715 C C . GLN A 1 87 ? -13.721 8.722 8.554 1.00 80.38 87 GLN A C 1
ATOM 717 O O . GLN A 1 87 ? -13.714 9.584 7.677 1.00 80.38 87 GLN A O 1
ATOM 722 N N . CYS A 1 88 ? -12.916 8.793 9.622 1.00 78.31 88 CYS A N 1
ATOM 723 C CA . CYS A 1 88 ? -11.953 9.885 9.795 1.00 78.31 88 CYS A CA 1
ATOM 724 C C . CYS A 1 88 ? -11.002 10.008 8.596 1.00 78.31 88 CYS A C 1
ATOM 726 O O . CYS A 1 88 ? -10.753 11.120 8.131 1.00 78.31 88 CYS A O 1
ATOM 728 N N . LEU A 1 89 ? -10.502 8.876 8.077 1.00 73.56 89 LEU A N 1
ATOM 729 C CA . LEU A 1 89 ? -9.615 8.863 6.914 1.00 73.56 89 LEU A CA 1
ATOM 730 C C . LEU A 1 89 ? -10.313 9.410 5.661 1.00 73.56 89 LEU A C 1
ATOM 732 O O . LEU A 1 89 ? -9.750 10.271 4.990 1.00 73.56 89 LEU A O 1
ATOM 736 N N . VAL A 1 90 ? -11.528 8.937 5.361 1.00 75.19 90 VAL A N 1
ATOM 737 C CA . VAL A 1 90 ? -12.317 9.401 4.202 1.00 75.19 90 VAL A CA 1
ATOM 738 C C . VAL A 1 90 ? -12.571 10.906 4.278 1.00 75.19 90 VAL A C 1
ATOM 740 O O . VAL A 1 90 ? -12.456 11.602 3.275 1.00 75.19 90 VAL A O 1
ATOM 743 N N . MET A 1 91 ? -12.833 11.422 5.478 1.00 77.75 91 MET A N 1
ATOM 744 C CA . MET A 1 91 ? -13.080 12.846 5.716 1.00 77.75 91 MET A CA 1
ATOM 745 C C . MET A 1 91 ? -11.794 13.684 5.842 1.00 77.75 91 MET A C 1
ATOM 747 O O . MET A 1 91 ? -11.864 14.861 6.197 1.00 77.75 91 MET A O 1
ATOM 751 N N . ASN A 1 92 ? -10.617 13.089 5.605 1.00 71.00 92 ASN A N 1
ATOM 752 C CA . ASN A 1 92 ? -9.297 13.700 5.792 1.00 71.00 92 ASN A CA 1
ATOM 753 C C . ASN A 1 92 ? -9.120 14.377 7.166 1.00 71.00 92 ASN A C 1
ATOM 755 O O . ASN A 1 92 ? -8.421 15.385 7.301 1.00 71.00 92 ASN A O 1
ATOM 759 N N . ARG A 1 93 ? -9.768 13.840 8.206 1.00 72.12 93 ARG A N 1
ATOM 760 C CA . ARG A 1 93 ? -9.604 14.320 9.576 1.00 72.12 93 ARG A CA 1
ATOM 761 C C . ARG A 1 93 ? -8.490 13.517 10.239 1.00 72.12 93 ARG A C 1
ATOM 763 O O . ARG A 1 93 ? -8.576 12.286 10.277 1.00 72.12 93 ARG A O 1
ATOM 770 N N . PRO A 1 94 ? -7.448 14.176 10.779 1.00 62.56 94 PRO A N 1
ATOM 771 C CA . PRO A 1 94 ? -6.447 13.474 11.559 1.00 62.56 94 PRO A CA 1
ATOM 772 C C . PRO A 1 94 ? -7.166 12.814 12.725 1.00 62.56 94 PRO A C 1
ATOM 774 O O . PRO A 1 94 ? -7.916 13.467 13.456 1.00 62.56 94 PRO A O 1
ATOM 777 N N . VAL A 1 95 ? -6.973 11.509 12.875 1.00 61.28 95 VAL A N 1
ATOM 778 C CA . VAL A 1 95 ? -7.659 10.798 13.939 1.00 61.28 95 VAL A CA 1
ATOM 779 C C . VAL A 1 95 ? -7.109 11.308 15.265 1.00 61.28 95 VAL A C 1
ATOM 781 O O . VAL A 1 95 ? -5.922 11.152 15.557 1.00 61.28 95 VAL A O 1
ATOM 784 N N . GLN A 1 96 ? -7.956 11.965 16.055 1.00 57.56 96 GLN A N 1
ATOM 785 C CA . GLN A 1 96 ? -7.584 12.490 17.366 1.00 57.56 96 GLN A CA 1
ATOM 786 C C . GLN A 1 96 ? -7.500 11.325 18.362 1.00 57.56 96 GLN A C 1
ATOM 788 O O . GLN A 1 96 ? -8.378 11.114 19.190 1.00 57.56 96 GLN A O 1
ATOM 793 N N . PHE A 1 97 ? -6.447 10.518 18.250 1.00 55.31 97 PHE A N 1
ATOM 794 C CA . PHE A 1 97 ? -6.263 9.282 19.017 1.00 55.31 97 PHE A CA 1
ATOM 795 C C . PHE A 1 97 ? -5.605 9.467 20.388 1.00 55.31 97 PHE A C 1
ATOM 797 O O . PHE A 1 97 ? -5.112 8.508 20.970 1.00 55.31 97 PHE A O 1
ATOM 804 N N . ILE A 1 98 ? -5.601 10.676 20.945 1.00 44.41 98 ILE A N 1
ATOM 805 C CA . ILE A 1 98 ? -4.736 10.978 22.093 1.00 44.41 98 ILE A CA 1
ATOM 806 C C . ILE A 1 98 ? -5.220 10.350 23.419 1.00 44.41 98 ILE A C 1
ATOM 808 O O . ILE A 1 98 ? -4.435 10.253 24.351 1.00 44.41 98 ILE A O 1
ATOM 812 N N . ASN A 1 99 ? -6.449 9.823 23.520 1.00 50.66 99 ASN A N 1
ATOM 813 C CA . ASN A 1 99 ? -6.979 9.383 24.825 1.00 50.66 99 ASN A CA 1
ATOM 814 C C . ASN A 1 99 ? -7.302 7.889 24.983 1.00 50.66 99 ASN A C 1
ATOM 816 O O . ASN A 1 99 ? -7.591 7.468 26.105 1.00 50.66 99 ASN A O 1
ATOM 820 N N . LEU A 1 100 ? -7.207 7.066 23.932 1.00 51.12 100 LEU A N 1
ATOM 821 C CA . LEU A 1 100 ? -7.470 5.620 24.055 1.00 51.12 100 LEU A CA 1
ATOM 822 C C . LEU A 1 100 ? -6.343 4.862 24.784 1.00 51.12 100 LEU A C 1
ATOM 824 O O . LEU A 1 100 ? -6.600 3.836 25.408 1.00 51.12 100 LEU A O 1
ATOM 828 N N . GLU A 1 101 ? -5.123 5.409 24.804 1.00 45.75 101 GLU A N 1
ATOM 829 C CA . GLU A 1 101 ? -3.966 4.821 25.501 1.00 45.75 101 GLU A CA 1
ATOM 830 C C . GLU A 1 101 ? -4.083 4.847 27.035 1.00 45.75 101 GLU A C 1
ATOM 832 O O . GLU A 1 101 ? -3.523 3.994 27.715 1.00 45.75 101 GLU A O 1
ATOM 837 N N . SER A 1 102 ? -4.851 5.782 27.608 1.00 44.69 102 SER A N 1
ATOM 838 C CA . SER A 1 102 ? -5.041 5.897 29.070 1.00 44.69 102 SER A CA 1
ATOM 839 C C . SER A 1 102 ? -5.962 4.809 29.664 1.00 44.69 102 SER A C 1
ATOM 841 O O . SER A 1 102 ? -6.231 4.752 30.872 1.00 44.69 102 SER A O 1
ATOM 843 N N . GLY A 1 103 ? -6.493 3.951 28.789 1.00 45.78 103 GLY A N 1
ATOM 844 C CA . GLY A 1 103 ? -7.627 3.085 29.043 1.00 45.78 103 GLY A CA 1
ATOM 845 C C . GLY A 1 103 ? -7.285 1.670 29.489 1.00 45.78 103 GLY A C 1
ATOM 846 O O . GLY A 1 103 ? -7.855 1.192 30.468 1.00 45.78 103 GLY A O 1
ATOM 847 N N . TRP A 1 104 ? -6.415 0.981 28.766 1.00 56.53 104 TRP A N 1
ATOM 848 C CA . TRP A 1 104 ? -6.437 -0.483 28.762 1.00 56.53 104 TRP A CA 1
ATOM 849 C C . TRP A 1 104 ? -5.174 -1.105 29.332 1.00 56.53 104 TRP A C 1
ATOM 851 O O . TRP A 1 104 ? -4.195 -0.421 29.641 1.00 56.53 104 TRP A O 1
ATOM 861 N N . ASP A 1 105 ? -5.192 -2.434 29.452 1.00 59.72 105 ASP A N 1
ATOM 862 C CA . ASP A 1 105 ? -3.939 -3.153 29.598 1.00 59.72 105 ASP A CA 1
ATOM 863 C C . ASP A 1 105 ? -3.012 -2.832 28.409 1.00 59.72 105 ASP A C 1
ATOM 865 O O . ASP A 1 105 ? -3.434 -2.506 27.288 1.00 59.72 105 ASP A O 1
ATOM 869 N N . LYS A 1 106 ? -1.714 -2.892 28.686 1.00 65.94 106 LYS A N 1
ATOM 870 C CA . LYS A 1 106 ? -0.672 -2.508 27.738 1.00 65.94 106 LYS A CA 1
ATOM 871 C C . LYS A 1 106 ? -0.697 -3.363 26.463 1.00 65.94 106 LYS A C 1
ATOM 873 O O . LYS A 1 106 ? -0.387 -2.862 25.389 1.00 65.94 106 LYS A O 1
ATOM 878 N N . GLU A 1 107 ? -1.076 -4.632 26.561 1.00 63.47 107 GLU A N 1
ATOM 879 C CA . GLU A 1 107 ? -1.023 -5.588 25.455 1.00 63.47 107 GLU A CA 1
ATOM 880 C C . GLU A 1 107 ? -2.172 -5.395 24.452 1.00 63.47 107 GLU A C 1
ATOM 882 O O . GLU A 1 107 ? -1.957 -5.429 23.238 1.00 63.47 107 GLU A O 1
ATOM 887 N N . ASN A 1 108 ? -3.391 -5.156 24.932 1.00 66.00 108 ASN A N 1
ATOM 888 C CA . ASN A 1 108 ? -4.546 -4.870 24.082 1.00 66.00 108 ASN A CA 1
ATOM 889 C C . ASN A 1 108 ? -4.439 -3.482 23.431 1.00 66.00 108 ASN A C 1
ATOM 891 O O . ASN A 1 108 ? -4.812 -3.324 22.264 1.00 66.00 108 ASN A O 1
ATOM 895 N N . SER A 1 109 ? -3.847 -2.513 24.136 1.00 68.00 109 SER A N 1
ATOM 896 C CA . SER A 1 109 ? -3.492 -1.198 23.579 1.00 68.00 109 SER A CA 1
ATOM 897 C C . SER A 1 109 ? -2.492 -1.321 22.429 1.00 68.00 109 SER A C 1
ATOM 899 O O . SER A 1 109 ? -2.728 -0.783 21.347 1.00 68.00 109 SER A O 1
ATOM 901 N N . GLU A 1 110 ? -1.421 -2.100 22.623 1.00 73.31 110 GLU A N 1
ATOM 902 C CA . GLU A 1 110 ? -0.420 -2.386 21.588 1.00 73.31 110 GLU A CA 1
ATOM 903 C C . GLU A 1 110 ? -1.062 -3.043 20.352 1.00 73.31 110 GLU A C 1
ATOM 905 O O . GLU A 1 110 ? -0.858 -2.590 19.224 1.00 73.31 110 GLU A O 1
ATOM 910 N N . LEU A 1 111 ? -1.903 -4.069 20.534 1.00 75.94 111 LEU A N 1
ATOM 911 C CA . LEU A 1 111 ? -2.559 -4.741 19.409 1.00 75.94 111 LEU A CA 1
ATOM 912 C C . LEU A 1 111 ? -3.445 -3.788 18.595 1.00 75.94 111 LEU A C 1
ATOM 914 O O . LEU A 1 111 ? -3.403 -3.819 17.364 1.00 75.94 111 LEU A O 1
ATOM 918 N N . ILE A 1 112 ? -4.256 -2.961 19.256 1.00 74.75 112 ILE A N 1
ATOM 919 C CA . ILE A 1 112 ? -5.164 -2.026 18.579 1.00 74.75 112 ILE A CA 1
ATOM 920 C C . ILE A 1 112 ? -4.376 -0.936 17.847 1.00 74.75 112 ILE A C 1
ATOM 922 O O . ILE A 1 112 ? -4.703 -0.619 16.696 1.00 74.75 112 ILE A O 1
ATOM 926 N N . MET A 1 113 ? -3.300 -0.441 18.461 1.00 77.38 113 MET A N 1
ATOM 927 C CA . MET A 1 113 ? -2.361 0.480 17.827 1.00 77.38 113 MET A CA 1
ATOM 928 C C . MET A 1 113 ? -1.814 -0.113 16.523 1.00 77.38 113 MET A C 1
ATOM 930 O O . MET A 1 113 ? -1.968 0.483 15.457 1.00 77.38 113 MET A O 1
ATOM 934 N N . TYR A 1 114 ? -1.253 -1.324 16.558 1.00 81.00 114 TYR A N 1
ATOM 935 C CA . TYR A 1 114 ? -0.631 -1.926 15.374 1.00 81.00 114 TYR A CA 1
ATOM 936 C C . TYR A 1 114 ? -1.637 -2.389 14.315 1.00 81.00 114 TYR A C 1
ATOM 938 O O . TYR A 1 114 ? -1.357 -2.301 13.118 1.00 81.00 114 TYR A O 1
ATOM 946 N N . ARG A 1 115 ? -2.811 -2.875 14.729 1.00 77.12 115 ARG A N 1
ATOM 947 C CA . ARG A 1 115 ? -3.833 -3.410 13.818 1.00 77.12 115 ARG A CA 1
ATOM 948 C C . ARG A 1 115 ? -4.595 -2.305 13.086 1.00 77.12 115 ARG A C 1
ATOM 950 O O . ARG A 1 115 ? -4.823 -2.429 11.881 1.00 77.12 115 ARG A O 1
ATOM 957 N N . ASN A 1 116 ? -4.993 -1.256 13.804 1.00 73.50 116 ASN A N 1
ATOM 958 C CA . ASN A 1 116 ? -5.963 -0.284 13.306 1.00 73.50 116 ASN A CA 1
ATOM 959 C C . ASN A 1 116 ? -5.334 1.098 13.140 1.00 73.50 116 ASN A C 1
ATOM 961 O O . ASN A 1 116 ? -5.398 1.664 12.053 1.00 73.50 116 ASN A O 1
ATOM 965 N N . VAL A 1 117 ? -4.684 1.621 14.179 1.00 77.00 117 VAL A N 1
ATOM 966 C CA . VAL A 1 117 ? -4.181 3.004 14.172 1.00 77.00 117 VAL A CA 1
ATOM 967 C C . VAL A 1 117 ? -3.012 3.154 13.204 1.00 77.00 117 VAL A C 1
ATOM 969 O O . VAL A 1 117 ? -3.035 4.020 12.334 1.00 77.00 117 VAL A O 1
ATOM 972 N N . ALA A 1 118 ? -2.022 2.267 13.288 1.00 82.75 118 ALA A N 1
ATOM 973 C CA . ALA A 1 118 ? -0.801 2.368 12.504 1.00 82.75 118 ALA A CA 1
ATOM 974 C C . ALA A 1 118 ? -1.072 2.349 10.997 1.00 82.75 118 ALA A C 1
ATOM 976 O O . ALA A 1 118 ? -0.555 3.191 10.266 1.00 82.75 118 ALA A O 1
ATOM 977 N N . TYR A 1 119 ? -1.918 1.419 10.538 1.00 84.50 119 TYR A N 1
ATOM 978 C CA . TYR A 1 119 ? -2.328 1.346 9.136 1.00 84.50 119 TYR A CA 1
ATOM 979 C C . TYR A 1 119 ? -2.905 2.678 8.654 1.00 84.50 119 TYR A C 1
ATOM 981 O O . TYR A 1 119 ? -2.523 3.177 7.602 1.00 84.50 119 TYR A O 1
ATOM 989 N N . GLN A 1 120 ? -3.798 3.263 9.443 1.00 80.19 120 GLN A N 1
ATOM 990 C CA . GLN A 1 120 ? -4.615 4.400 9.036 1.00 80.19 120 GLN A CA 1
ATOM 991 C C . GLN A 1 120 ? -3.827 5.705 9.101 1.00 80.19 120 GLN A C 1
ATOM 993 O O . GLN A 1 120 ? -3.886 6.496 8.166 1.00 80.19 120 GLN A O 1
ATOM 998 N N . THR A 1 121 ? -2.999 5.888 10.131 1.00 82.38 121 THR A N 1
ATOM 999 C CA . THR A 1 121 ? -2.049 7.006 10.207 1.00 82.38 121 THR A CA 1
ATOM 1000 C C . THR A 1 121 ? -1.071 6.979 9.032 1.00 82.38 121 THR A C 1
ATOM 1002 O O . THR A 1 121 ? -0.810 8.008 8.411 1.00 82.38 121 THR A O 1
ATOM 1005 N N . MET A 1 122 ? -0.561 5.798 8.665 1.00 88.75 122 MET A N 1
ATOM 1006 C CA . MET A 1 122 ? 0.295 5.661 7.485 1.00 88.75 122 MET A CA 1
ATOM 1007 C C . MET A 1 122 ? -0.461 5.976 6.188 1.00 88.75 122 MET A C 1
ATOM 1009 O O . MET A 1 122 ? 0.063 6.714 5.357 1.00 88.75 122 MET A O 1
ATOM 1013 N N . GLN A 1 123 ? -1.688 5.472 6.023 1.00 86.62 123 GLN A N 1
ATOM 1014 C CA . GLN A 1 123 ? -2.533 5.780 4.863 1.00 86.62 123 GLN A CA 1
ATOM 1015 C C . GLN A 1 123 ? -2.837 7.280 4.754 1.00 86.62 123 GLN A C 1
ATOM 1017 O O . GLN A 1 123 ? -2.705 7.847 3.674 1.00 86.62 123 GLN A O 1
ATOM 1022 N N . TYR A 1 124 ? -3.142 7.950 5.867 1.00 85.31 124 TYR A N 1
ATOM 1023 C CA . TYR A 1 124 ? -3.347 9.398 5.914 1.00 85.31 124 TYR A CA 1
ATOM 1024 C C . TYR A 1 124 ? -2.125 10.160 5.387 1.00 85.31 124 TYR A C 1
ATOM 1026 O O . TYR A 1 124 ? -2.250 11.024 4.517 1.00 85.31 124 TYR A O 1
ATOM 1034 N N . HIS A 1 125 ? -0.924 9.819 5.862 1.00 88.56 125 HIS A N 1
ATOM 1035 C CA . HIS A 1 125 ? 0.296 10.453 5.367 1.00 88.56 125 HIS A CA 1
ATOM 1036 C C . HIS A 1 125 ? 0.557 10.132 3.891 1.00 88.56 125 HIS A C 1
ATOM 1038 O O . HIS A 1 125 ? 1.021 11.000 3.160 1.00 88.56 125 HIS A O 1
ATOM 1044 N N . LEU A 1 126 ? 0.236 8.923 3.428 1.00 88.81 126 LEU A N 1
ATOM 1045 C CA . LEU A 1 126 ? 0.340 8.540 2.016 1.00 88.81 126 LEU A CA 1
ATOM 1046 C C . LEU A 1 126 ? -0.568 9.376 1.116 1.00 88.81 126 LEU A C 1
ATOM 1048 O O . LEU A 1 126 ? -0.090 9.895 0.110 1.00 88.81 126 LEU A O 1
ATOM 1052 N N . LEU A 1 127 ? -1.840 9.535 1.489 1.00 85.06 127 LEU A N 1
ATOM 1053 C CA . LEU A 1 127 ? -2.815 10.340 0.745 1.00 85.06 127 LEU A CA 1
ATOM 1054 C C . LEU A 1 127 ? -2.384 11.808 0.644 1.00 85.06 127 LEU A C 1
ATOM 1056 O O . LEU A 1 127 ? -2.571 12.442 -0.390 1.00 85.06 127 LEU A O 1
ATOM 1060 N N . ASN A 1 128 ? -1.739 12.324 1.691 1.00 86.12 128 ASN A N 1
ATOM 1061 C CA . ASN A 1 128 ? -1.205 13.684 1.729 1.00 86.12 128 ASN A CA 1
ATOM 1062 C C . ASN A 1 128 ? 0.225 13.802 1.156 1.00 86.12 128 ASN A C 1
ATOM 1064 O O . ASN A 1 128 ? 0.841 14.863 1.248 1.00 86.12 128 ASN A O 1
ATOM 1068 N N . ASN A 1 129 ? 0.767 12.737 0.553 1.00 88.62 129 ASN A N 1
ATOM 1069 C CA . ASN A 1 129 ? 2.130 12.676 0.009 1.00 88.62 129 ASN A CA 1
ATOM 1070 C C . ASN A 1 129 ? 3.250 12.968 1.033 1.00 88.62 129 ASN A C 1
ATOM 1072 O O . ASN A 1 129 ? 4.362 13.377 0.691 1.00 88.62 129 ASN A O 1
ATOM 1076 N N . GLU A 1 130 ? 2.989 12.721 2.312 1.00 91.75 130 GLU A N 1
ATOM 1077 C CA . GLU A 1 130 ? 3.887 12.963 3.438 1.00 91.75 130 GLU A CA 1
ATOM 1078 C C . GLU A 1 130 ? 4.722 11.716 3.785 1.00 91.75 130 GLU A C 1
ATOM 1080 O O . GLU A 1 130 ? 4.812 11.305 4.944 1.00 91.75 130 GLU A O 1
ATOM 1085 N N . PHE A 1 131 ? 5.364 11.099 2.787 1.00 93.69 131 PHE A N 1
ATOM 1086 C CA . PHE A 1 131 ? 6.070 9.815 2.948 1.00 93.69 131 PHE A CA 1
ATOM 1087 C C . PHE A 1 131 ? 7.121 9.828 4.072 1.00 93.69 131 PHE A C 1
ATOM 1089 O O . PHE A 1 131 ? 7.265 8.849 4.802 1.00 93.69 131 PHE A O 1
ATOM 1096 N N . LEU A 1 132 ? 7.825 10.951 4.264 1.00 94.62 132 LEU A N 1
ATOM 1097 C CA . LEU A 1 132 ? 8.806 11.089 5.343 1.00 94.62 132 LEU A CA 1
ATOM 1098 C C . LEU A 1 132 ? 8.148 11.079 6.731 1.00 94.62 132 LEU A C 1
ATOM 1100 O O . LEU A 1 132 ? 8.675 10.450 7.645 1.00 94.62 132 LEU A O 1
ATOM 1104 N N . LYS A 1 133 ? 6.986 11.727 6.896 1.00 92.81 133 LYS A N 1
ATOM 1105 C CA . LYS A 1 133 ? 6.243 11.699 8.166 1.00 92.81 133 LYS A CA 1
ATOM 1106 C C . LYS A 1 133 ? 5.731 10.291 8.461 1.00 92.81 133 LYS A C 1
ATOM 1108 O O . LYS A 1 133 ? 5.843 9.839 9.596 1.00 92.81 133 LYS A O 1
ATOM 1113 N N . ALA A 1 134 ? 5.269 9.577 7.431 1.00 93.69 134 ALA A N 1
ATOM 1114 C CA . ALA A 1 134 ? 4.864 8.178 7.551 1.00 93.69 134 ALA A CA 1
ATOM 1115 C C . ALA A 1 134 ? 6.022 7.280 8.024 1.00 93.69 134 ALA A C 1
ATOM 1117 O O . ALA A 1 134 ? 5.840 6.488 8.947 1.00 93.69 134 ALA A O 1
ATOM 1118 N N . LYS A 1 135 ? 7.223 7.445 7.444 1.00 95.62 135 LYS A N 1
ATOM 1119 C CA . LYS A 1 135 ? 8.440 6.731 7.869 1.00 95.62 135 LYS A CA 1
ATOM 1120 C C . LYS A 1 135 ? 8.795 7.037 9.326 1.00 95.62 135 LYS A C 1
ATOM 1122 O O . LYS A 1 135 ? 8.989 6.113 10.108 1.00 95.62 135 LYS A O 1
ATOM 1127 N N . LEU A 1 136 ? 8.824 8.317 9.704 1.00 94.19 136 LEU A N 1
ATOM 1128 C CA . LEU A 1 136 ? 9.145 8.730 11.075 1.00 94.19 136 LEU A CA 1
ATOM 1129 C C . LEU A 1 136 ? 8.147 8.173 12.095 1.00 94.19 136 LEU A C 1
ATOM 1131 O O . LEU A 1 136 ? 8.556 7.728 13.162 1.00 94.19 136 LEU A O 1
ATOM 1135 N N . PHE A 1 137 ? 6.852 8.168 11.770 1.00 91.12 137 PHE A N 1
ATOM 1136 C CA . PHE A 1 137 ? 5.828 7.539 12.602 1.00 91.12 137 PHE A CA 1
ATOM 1137 C C . PHE A 1 137 ? 6.072 6.030 12.745 1.00 91.12 137 PHE A C 1
ATOM 1139 O O . PHE A 1 137 ? 6.106 5.516 13.861 1.00 91.12 137 PHE A O 1
ATOM 1146 N N . PHE A 1 138 ? 6.304 5.331 11.631 1.00 91.81 138 PHE A N 1
ATOM 1147 C CA . PHE A 1 138 ? 6.565 3.892 11.618 1.00 91.81 138 PHE A CA 1
ATOM 1148 C C . PHE A 1 138 ? 7.763 3.494 12.502 1.00 91.81 138 PHE A C 1
ATOM 1150 O O . PHE A 1 138 ? 7.684 2.519 13.254 1.00 91.81 138 PHE A O 1
ATOM 1157 N N . GLU A 1 139 ? 8.850 4.265 12.436 1.00 92.88 139 GLU A N 1
ATOM 1158 C CA . GLU A 1 139 ? 10.072 4.028 13.212 1.00 92.88 139 GLU A CA 1
ATOM 1159 C C . GLU A 1 139 ? 9.898 4.399 14.691 1.00 92.88 139 GLU A C 1
ATOM 1161 O O . GLU A 1 139 ? 10.262 3.611 15.565 1.00 92.88 139 GLU A O 1
ATOM 1166 N N . ARG A 1 140 ? 9.297 5.560 14.984 1.00 90.62 140 ARG A N 1
ATOM 1167 C CA . ARG A 1 140 ? 9.097 6.055 16.357 1.00 90.62 140 ARG A CA 1
ATOM 1168 C C . ARG A 1 140 ? 8.208 5.132 17.186 1.00 90.62 140 ARG A C 1
ATOM 1170 O O . ARG A 1 140 ? 8.529 4.862 18.337 1.00 90.62 140 ARG A O 1
ATOM 1177 N N . GLU A 1 141 ? 7.119 4.641 16.599 1.00 85.31 141 GLU A N 1
ATOM 1178 C CA . GLU A 1 141 ? 6.157 3.762 17.279 1.00 85.31 141 GLU A CA 1
ATOM 1179 C C . GLU A 1 141 ? 6.579 2.280 17.270 1.00 85.31 141 GLU A C 1
ATOM 1181 O O . GLU A 1 141 ? 5.840 1.408 17.732 1.00 85.31 141 GLU A O 1
ATOM 1186 N N . ASN A 1 142 ? 7.761 1.971 16.718 1.00 88.38 142 ASN A N 1
ATOM 1187 C CA . ASN A 1 142 ? 8.312 0.619 16.604 1.00 88.38 142 ASN A CA 1
ATOM 1188 C C . ASN A 1 142 ? 7.306 -0.399 16.023 1.00 88.38 142 ASN A C 1
ATOM 1190 O O . ASN A 1 142 ? 7.160 -1.530 16.501 1.00 88.38 142 ASN A O 1
ATOM 1194 N N . ILE A 1 143 ? 6.593 0.015 14.969 1.00 89.19 143 ILE A N 1
ATOM 1195 C CA . ILE A 1 143 ? 5.506 -0.768 14.366 1.00 89.19 143 ILE A CA 1
ATOM 1196 C C . ILE A 1 143 ? 6.015 -2.132 13.872 1.00 89.19 143 ILE A C 1
ATOM 1198 O O . ILE A 1 143 ? 5.296 -3.126 13.955 1.00 89.19 143 ILE A O 1
ATOM 1202 N N . ALA A 1 144 ? 7.264 -2.211 13.395 1.00 91.31 144 ALA A N 1
ATOM 1203 C CA . ALA A 1 144 ? 7.873 -3.454 12.920 1.00 91.31 144 ALA A CA 1
ATOM 1204 C C . ALA A 1 144 ? 7.841 -4.572 13.976 1.00 91.31 144 ALA A C 1
ATOM 1206 O O . ALA A 1 144 ? 7.317 -5.657 13.711 1.00 91.31 144 ALA A O 1
ATOM 1207 N N . ALA A 1 145 ? 8.357 -4.289 15.177 1.00 90.19 145 ALA A N 1
ATOM 1208 C CA . ALA A 1 145 ? 8.407 -5.253 16.272 1.00 90.19 145 ALA A CA 1
ATOM 1209 C C . ALA A 1 145 ? 6.998 -5.618 16.762 1.00 90.19 145 ALA A C 1
ATOM 1211 O O . ALA A 1 145 ? 6.710 -6.787 17.027 1.00 90.19 145 ALA A O 1
ATOM 1212 N N . GLY A 1 146 ? 6.101 -4.629 16.816 1.00 87.75 146 GLY A N 1
ATOM 1213 C CA . GLY A 1 146 ? 4.697 -4.828 17.164 1.00 87.75 146 GLY A CA 1
ATOM 1214 C C . GLY A 1 146 ? 3.982 -5.807 16.234 1.00 87.75 146 GLY A C 1
ATOM 1215 O O . GLY A 1 146 ? 3.335 -6.755 16.688 1.00 87.75 146 GLY A O 1
ATOM 1216 N N . LEU A 1 147 ? 4.150 -5.632 14.921 1.00 90.88 147 LEU A N 1
ATOM 1217 C CA . LEU A 1 147 ? 3.568 -6.528 13.923 1.00 90.88 147 LEU A CA 1
ATOM 1218 C C . LEU A 1 147 ? 4.123 -7.948 14.028 1.00 90.88 147 LEU A C 1
ATOM 1220 O O . LEU A 1 147 ? 3.359 -8.897 13.884 1.00 90.88 147 LEU A O 1
ATOM 1224 N N . GLU A 1 148 ? 5.419 -8.122 14.279 1.00 91.31 148 GLU A N 1
ATOM 1225 C CA . GLU A 1 148 ? 6.016 -9.456 14.426 1.00 91.31 148 GLU A CA 1
ATOM 1226 C C . GLU A 1 148 ? 5.522 -10.173 15.687 1.00 91.31 148 GLU A C 1
ATOM 1228 O O . GLU A 1 148 ? 5.158 -11.352 15.617 1.00 91.31 148 GLU A O 1
ATOM 1233 N N . LYS A 1 149 ? 5.413 -9.450 16.808 1.00 89.94 149 LYS A N 1
ATOM 1234 C CA . LYS A 1 149 ? 4.874 -9.962 18.076 1.00 89.94 149 LYS A CA 1
ATOM 1235 C C . LYS A 1 149 ? 3.406 -10.386 17.947 1.00 89.94 149 LYS A C 1
ATOM 1237 O O . LYS A 1 149 ? 3.022 -11.450 18.431 1.00 89.94 149 LYS A O 1
ATOM 1242 N N . HIS A 1 150 ? 2.588 -9.585 17.264 1.00 88.38 150 HIS A N 1
ATOM 1243 C CA . HIS A 1 150 ? 1.130 -9.750 17.240 1.00 88.38 150 HIS A CA 1
ATOM 1244 C C . HIS A 1 150 ? 0.553 -10.317 15.933 1.00 88.38 150 HIS A C 1
ATOM 1246 O O . HIS A 1 150 ? -0.665 -10.443 15.825 1.00 88.38 150 HIS A O 1
ATOM 1252 N N . GLN A 1 151 ? 1.377 -10.711 14.953 1.00 89.56 151 GLN A N 1
ATOM 1253 C CA . GLN A 1 151 ? 0.905 -11.155 13.627 1.00 89.56 151 GLN A CA 1
ATOM 1254 C C . GLN A 1 151 ? -0.175 -12.247 13.661 1.00 89.56 151 GLN A C 1
ATOM 1256 O O . GLN A 1 151 ? -1.071 -12.233 12.828 1.00 89.56 151 GLN A O 1
ATOM 1261 N N . HIS A 1 152 ? -0.131 -13.160 14.635 1.00 88.19 152 HIS A N 1
ATOM 1262 C CA . HIS A 1 152 ? -1.095 -14.257 14.782 1.00 88.19 152 HIS A CA 1
ATOM 1263 C C . HIS A 1 152 ? -2.487 -13.797 15.255 1.00 88.19 152 HIS A C 1
ATOM 1265 O O . HIS A 1 152 ? -3.460 -14.530 15.099 1.00 88.19 152 HIS A O 1
ATOM 1271 N N . ARG A 1 153 ? -2.593 -12.588 15.824 1.00 85.19 153 ARG A N 1
ATOM 1272 C CA . ARG A 1 153 ? -3.851 -11.956 16.266 1.00 85.19 153 ARG A CA 1
ATOM 1273 C C . ARG A 1 153 ? -4.398 -10.961 15.238 1.00 85.19 153 ARG A C 1
ATOM 1275 O O . ARG A 1 153 ? -5.464 -10.386 15.451 1.00 85.19 153 ARG A O 1
ATOM 1282 N N . ILE A 1 154 ? -3.679 -10.730 14.139 1.00 84.38 154 ILE A N 1
ATOM 1283 C CA . ILE A 1 154 ? -4.067 -9.799 13.077 1.00 84.38 154 ILE A CA 1
ATOM 1284 C C . ILE A 1 154 ? -4.565 -10.613 11.883 1.00 84.38 154 ILE A C 1
ATOM 1286 O O . ILE A 1 154 ? -3.888 -11.519 11.409 1.00 84.38 154 ILE A O 1
ATOM 1290 N N . VAL A 1 155 ? -5.745 -10.264 11.368 1.00 85.00 155 VAL A N 1
ATOM 1291 C CA . VAL A 1 155 ? -6.303 -10.893 10.161 1.00 85.00 155 VAL A CA 1
ATOM 1292 C C . VAL A 1 155 ? -5.316 -10.755 8.997 1.00 85.00 155 VAL A C 1
ATOM 1294 O O . VAL A 1 155 ? -4.822 -9.657 8.735 1.00 85.00 155 VAL A O 1
ATOM 1297 N N . GLU A 1 156 ? -5.070 -11.842 8.263 1.00 86.81 156 GLU A N 1
ATOM 1298 C CA . GLU A 1 156 ? -4.055 -11.911 7.199 1.00 86.81 156 GLU A CA 1
ATOM 1299 C C . GLU A 1 156 ? -4.189 -10.777 6.169 1.00 86.81 156 GLU A C 1
ATOM 1301 O O . GLU A 1 156 ? -3.208 -10.109 5.851 1.00 86.81 156 GLU A O 1
ATOM 1306 N N . ASN A 1 157 ? -5.416 -10.465 5.735 1.00 85.25 157 ASN A N 1
ATOM 1307 C CA . ASN A 1 157 ? -5.688 -9.349 4.821 1.00 85.25 157 ASN A CA 1
ATOM 1308 C C . ASN A 1 157 ? -5.232 -7.988 5.369 1.00 85.25 157 ASN A C 1
ATOM 1310 O O . ASN A 1 157 ? -4.712 -7.161 4.618 1.00 85.25 157 ASN A O 1
ATOM 1314 N N . ARG A 1 158 ? -5.413 -7.744 6.673 1.00 86.00 158 ARG A N 1
ATOM 1315 C CA . ARG A 1 158 ? -4.968 -6.504 7.324 1.00 86.00 158 ARG A CA 1
ATOM 1316 C C . ARG A 1 158 ? -3.448 -6.468 7.419 1.00 86.00 158 ARG A C 1
ATOM 1318 O O . ARG A 1 158 ? -2.845 -5.442 7.120 1.00 86.00 158 ARG A O 1
ATOM 1325 N N . LEU A 1 159 ? -2.833 -7.588 7.787 1.00 90.06 159 LEU A N 1
ATOM 1326 C CA . LEU A 1 159 ? -1.381 -7.715 7.867 1.00 90.06 159 LEU A CA 1
ATOM 1327 C C . LEU A 1 159 ? -0.721 -7.486 6.499 1.00 90.06 159 LEU A C 1
ATOM 1329 O O . LEU A 1 159 ? 0.280 -6.777 6.410 1.00 90.06 159 LEU A O 1
ATOM 1333 N N . LEU A 1 160 ? -1.310 -8.030 5.434 1.00 91.31 160 LEU A N 1
ATOM 1334 C CA . LEU A 1 160 ? -0.899 -7.806 4.052 1.00 91.31 160 LEU A CA 1
ATOM 1335 C C . LEU A 1 160 ? -0.996 -6.323 3.678 1.00 91.31 160 LEU A C 1
ATOM 1337 O O . LEU A 1 160 ? -0.023 -5.764 3.174 1.00 91.31 160 LEU A O 1
ATOM 1341 N N . ALA A 1 161 ? -2.125 -5.670 3.972 1.00 89.75 161 ALA A N 1
ATOM 1342 C CA . ALA A 1 161 ? -2.316 -4.249 3.686 1.00 89.75 161 ALA A CA 1
ATOM 1343 C C . ALA A 1 161 ? -1.291 -3.371 4.422 1.00 89.75 161 ALA A C 1
ATOM 1345 O O . ALA A 1 161 ? -0.700 -2.476 3.818 1.00 89.75 161 ALA A O 1
ATOM 1346 N N . ILE A 1 162 ? -1.016 -3.661 5.697 1.00 92.06 162 ILE A N 1
ATOM 1347 C CA . ILE A 1 162 ? -0.004 -2.952 6.490 1.00 92.06 162 ILE A CA 1
ATOM 1348 C C . ILE A 1 162 ? 1.394 -3.146 5.895 1.00 92.06 162 ILE A C 1
ATOM 1350 O O . ILE A 1 162 ? 2.086 -2.165 5.636 1.00 92.06 162 ILE A O 1
ATOM 1354 N N . ARG A 1 163 ? 1.803 -4.392 5.624 1.00 94.81 163 ARG A N 1
ATOM 1355 C CA . ARG A 1 163 ? 3.125 -4.697 5.049 1.00 94.81 163 ARG A CA 1
ATOM 1356 C C . ARG A 1 163 ? 3.313 -4.030 3.686 1.00 94.81 163 ARG A C 1
ATOM 1358 O O . ARG A 1 163 ? 4.358 -3.434 3.443 1.00 94.81 163 ARG A O 1
ATOM 1365 N N . PHE A 1 164 ? 2.294 -4.079 2.829 1.00 95.00 164 PHE A N 1
ATOM 1366 C CA . PHE A 1 164 ? 2.302 -3.386 1.541 1.00 95.00 164 PHE A CA 1
ATOM 1367 C C . PHE A 1 164 ? 2.464 -1.870 1.712 1.00 95.00 164 PHE A C 1
ATOM 1369 O O . PHE A 1 164 ? 3.305 -1.269 1.049 1.00 95.00 164 PHE A O 1
ATOM 1376 N N . THR A 1 165 ? 1.707 -1.272 2.637 1.00 94.69 165 THR A N 1
ATOM 1377 C CA . THR A 1 165 ? 1.753 0.168 2.945 1.00 94.69 165 THR A CA 1
ATOM 1378 C C . THR A 1 165 ? 3.144 0.601 3.402 1.00 94.69 165 THR A C 1
ATOM 1380 O O . THR A 1 165 ? 3.667 1.604 2.923 1.00 94.69 165 THR A O 1
ATOM 1383 N N . ILE A 1 166 ? 3.784 -0.175 4.280 1.00 95.75 166 ILE A N 1
ATOM 1384 C CA . ILE A 1 166 ? 5.147 0.116 4.743 1.00 95.75 166 ILE A CA 1
ATOM 1385 C C . ILE A 1 166 ? 6.142 0.010 3.581 1.00 95.75 166 ILE A C 1
ATOM 1387 O O . ILE A 1 166 ? 6.956 0.911 3.381 1.00 95.75 166 ILE A O 1
ATOM 1391 N N . GLY A 1 167 ? 6.038 -1.044 2.765 1.00 96.88 167 GLY A N 1
ATOM 1392 C CA . GLY A 1 167 ? 6.854 -1.187 1.558 1.00 96.88 167 GLY A CA 1
ATOM 1393 C C . GLY A 1 167 ? 6.701 0.007 0.615 1.00 96.88 167 GLY A C 1
ATOM 1394 O O . GLY A 1 167 ? 7.698 0.546 0.144 1.00 96.88 167 GLY A O 1
ATOM 1395 N N . GLN A 1 168 ? 5.471 0.483 0.408 1.00 96.12 168 GLN A N 1
ATOM 1396 C CA . GLN A 1 168 ? 5.177 1.675 -0.385 1.00 96.12 168 GLN A CA 1
ATOM 1397 C C . GLN A 1 168 ? 5.848 2.938 0.176 1.00 96.12 168 GLN A C 1
ATOM 1399 O O . GLN A 1 168 ? 6.397 3.706 -0.613 1.00 96.12 168 GLN A O 1
ATOM 1404 N N . ILE A 1 169 ? 5.828 3.157 1.498 1.00 96.31 169 ILE A N 1
ATOM 1405 C CA . ILE A 1 169 ? 6.479 4.315 2.140 1.00 96.31 169 ILE A CA 1
ATOM 1406 C C . ILE A 1 169 ? 7.967 4.351 1.790 1.00 96.31 169 ILE A C 1
ATOM 1408 O O . ILE A 1 169 ? 8.455 5.349 1.261 1.00 96.31 169 ILE A O 1
ATOM 1412 N N . TYR A 1 170 ? 8.681 3.254 2.053 1.00 97.75 170 TYR A N 1
ATOM 1413 C CA . TYR A 1 170 ? 10.116 3.171 1.780 1.00 97.75 170 TYR A CA 1
ATOM 1414 C C . TYR A 1 170 ? 10.411 3.249 0.278 1.00 97.75 170 TYR A C 1
ATOM 1416 O O . TYR A 1 170 ? 11.328 3.955 -0.138 1.00 97.75 170 TYR A O 1
ATOM 1424 N N . TYR A 1 171 ? 9.583 2.616 -0.555 1.00 97.19 171 TYR A N 1
ATOM 1425 C CA . TYR A 1 171 ? 9.728 2.657 -2.008 1.00 97.19 171 TYR A CA 1
ATOM 1426 C C . TYR A 1 171 ? 9.566 4.074 -2.572 1.00 97.19 171 TYR A C 1
ATOM 1428 O O . TYR A 1 171 ? 10.354 4.502 -3.411 1.00 97.19 171 TYR A O 1
ATOM 1436 N N . ALA A 1 172 ? 8.585 4.834 -2.077 1.00 95.75 172 ALA A N 1
ATOM 1437 C CA . ALA A 1 172 ? 8.374 6.232 -2.451 1.00 95.75 172 ALA A CA 1
ATOM 1438 C C . ALA A 1 172 ? 9.532 7.152 -2.022 1.00 95.75 172 ALA A C 1
ATOM 1440 O O . ALA A 1 172 ? 9.692 8.238 -2.578 1.00 95.75 172 ALA A O 1
ATOM 1441 N N . LEU A 1 173 ? 10.343 6.722 -1.054 1.00 95.94 173 LEU A N 1
ATOM 1442 C CA . LEU A 1 173 ? 11.548 7.410 -0.587 1.00 95.94 173 LEU A CA 1
ATOM 1443 C C . LEU A 1 173 ? 12.836 6.908 -1.271 1.00 95.94 173 LEU A C 1
ATOM 1445 O O . LEU A 1 173 ? 13.920 7.276 -0.830 1.00 95.94 173 LEU A O 1
ATOM 1449 N N . ASP A 1 174 ? 12.727 6.087 -2.326 1.00 96.38 174 ASP A N 1
ATOM 1450 C CA . ASP A 1 174 ? 13.853 5.410 -2.997 1.00 96.38 174 ASP A CA 1
ATOM 1451 C C . ASP A 1 174 ? 14.710 4.537 -2.040 1.00 96.38 174 ASP A C 1
ATOM 1453 O O . ASP A 1 174 ? 15.847 4.175 -2.349 1.00 96.38 174 ASP A O 1
ATOM 1457 N N . ASP A 1 175 ? 14.167 4.155 -0.879 1.00 97.25 175 ASP A N 1
ATOM 1458 C CA . ASP A 1 175 ? 14.812 3.296 0.122 1.00 97.25 175 ASP A CA 1
ATOM 1459 C C . ASP A 1 175 ? 14.538 1.820 -0.216 1.00 97.25 175 ASP A C 1
ATOM 1461 O O . ASP A 1 175 ? 13.704 1.135 0.386 1.00 97.25 175 ASP A O 1
ATOM 1465 N N . PHE A 1 176 ? 15.193 1.346 -1.281 1.00 97.38 176 PHE A N 1
ATOM 1466 C CA . PHE A 1 176 ? 14.931 0.026 -1.861 1.00 97.38 176 PHE A CA 1
ATOM 1467 C C . PHE A 1 176 ? 15.327 -1.141 -0.957 1.00 97.38 176 PHE A C 1
ATOM 1469 O O . PHE A 1 176 ? 14.762 -2.223 -1.118 1.00 97.38 176 PHE A O 1
ATOM 1476 N N . ASP A 1 177 ? 16.270 -0.941 -0.033 1.00 96.56 177 ASP A N 1
ATOM 1477 C CA . ASP A 1 177 ? 16.655 -1.948 0.958 1.00 96.56 177 ASP A CA 1
ATOM 1478 C C . ASP A 1 177 ? 15.461 -2.273 1.864 1.00 96.56 177 ASP A C 1
ATOM 1480 O O . ASP A 1 177 ? 14.947 -3.392 1.819 1.00 96.56 177 ASP A O 1
ATOM 1484 N N . HIS A 1 178 ? 14.940 -1.276 2.584 1.00 97.19 178 HIS A N 1
ATOM 1485 C CA . HIS A 1 178 ? 13.810 -1.474 3.494 1.00 97.19 178 HIS A CA 1
ATOM 1486 C C . HIS A 1 178 ? 12.522 -1.820 2.744 1.00 97.19 178 HIS A C 1
ATOM 1488 O O . HIS A 1 178 ? 11.761 -2.681 3.185 1.00 97.19 178 HIS A O 1
ATOM 1494 N N . ALA A 1 179 ? 12.272 -1.215 1.577 1.00 97.75 179 ALA A N 1
ATOM 1495 C CA . ALA A 1 179 ? 11.109 -1.566 0.762 1.00 97.75 179 ALA A CA 1
ATOM 1496 C C . ALA A 1 179 ? 11.110 -3.058 0.379 1.00 97.75 179 ALA A C 1
ATOM 1498 O O . ALA A 1 179 ? 10.067 -3.717 0.441 1.00 97.75 179 ALA A O 1
ATOM 1499 N N . SER A 1 180 ? 12.284 -3.607 0.041 1.00 97.06 180 SER A N 1
ATOM 1500 C CA . SER A 1 180 ? 12.452 -5.028 -0.277 1.00 97.06 180 SER A CA 1
ATOM 1501 C C . SER A 1 180 ? 12.031 -5.924 0.885 1.00 97.06 180 SER A C 1
ATOM 1503 O O . SER A 1 180 ? 11.331 -6.909 0.651 1.00 97.06 180 SER A O 1
ATOM 1505 N N . ASP A 1 181 ? 12.420 -5.583 2.117 1.00 96.38 181 ASP A N 1
ATOM 1506 C CA . ASP A 1 181 ? 12.133 -6.377 3.321 1.00 96.38 181 ASP A CA 1
ATOM 1507 C C . ASP A 1 181 ? 10.630 -6.475 3.622 1.00 96.38 181 ASP A C 1
ATOM 1509 O O . ASP A 1 181 ? 10.157 -7.466 4.186 1.00 96.38 181 ASP A O 1
ATOM 1513 N N . TRP A 1 182 ? 9.849 -5.478 3.204 1.00 96.88 182 TRP A N 1
ATOM 1514 C CA . TRP A 1 182 ? 8.394 -5.485 3.354 1.00 96.88 182 TRP A CA 1
ATOM 1515 C C . TRP A 1 182 ? 7.681 -6.146 2.177 1.00 96.88 182 TRP A C 1
ATOM 1517 O O . TRP A 1 182 ? 6.774 -6.956 2.394 1.00 96.88 182 TRP A O 1
ATOM 1527 N N . PHE A 1 183 ? 8.104 -5.880 0.938 1.00 97.12 183 PHE A N 1
ATOM 1528 C CA . PHE A 1 183 ? 7.497 -6.517 -0.233 1.00 97.12 183 PHE A CA 1
ATOM 1529 C C . PHE A 1 183 ? 7.727 -8.024 -0.262 1.00 97.12 183 PHE A C 1
ATOM 1531 O O . PHE A 1 183 ? 6.799 -8.760 -0.597 1.00 97.12 183 PHE A O 1
ATOM 1538 N N . VAL A 1 184 ? 8.897 -8.506 0.166 1.00 95.94 184 VAL A N 1
ATOM 1539 C CA . VAL A 1 184 ? 9.191 -9.944 0.233 1.00 95.94 184 VAL A CA 1
ATOM 1540 C C . VAL A 1 184 ? 8.259 -10.674 1.210 1.00 95.94 184 VAL A C 1
ATOM 1542 O O . VAL A 1 184 ? 7.734 -11.745 0.897 1.00 95.94 184 VAL A O 1
ATOM 1545 N N . LYS A 1 185 ? 7.944 -10.051 2.357 1.00 94.81 185 LYS A N 1
ATOM 1546 C CA . LYS A 1 185 ? 6.996 -10.582 3.354 1.00 94.81 185 LYS A CA 1
ATOM 1547 C C . LYS A 1 185 ? 5.570 -10.724 2.800 1.00 94.81 185 LYS A C 1
ATOM 1549 O O . LYS A 1 185 ? 4.808 -11.523 3.338 1.00 94.81 185 LYS A O 1
ATOM 1554 N N . VAL A 1 186 ? 5.202 -9.964 1.763 1.00 94.50 186 VAL A N 1
ATOM 1555 C CA . VAL A 1 186 ? 3.913 -10.084 1.051 1.00 94.50 186 VAL A CA 1
ATOM 1556 C C . VAL A 1 186 ? 4.019 -11.049 -0.133 1.00 94.50 186 VAL A C 1
ATOM 1558 O O . VAL A 1 186 ? 3.134 -11.872 -0.347 1.00 94.50 186 VAL A O 1
ATOM 1561 N N . ALA A 1 187 ? 5.119 -11.006 -0.885 1.00 91.81 187 ALA A N 1
ATOM 1562 C CA . ALA A 1 187 ? 5.358 -11.829 -2.070 1.00 91.81 187 ALA A CA 1
ATOM 1563 C C . ALA A 1 187 ? 5.352 -13.347 -1.786 1.00 91.81 187 ALA A C 1
ATOM 1565 O O . ALA A 1 187 ? 5.009 -14.137 -2.677 1.00 91.81 187 ALA A O 1
ATOM 1566 N N . TYR A 1 188 ? 5.720 -13.747 -0.563 1.00 89.31 188 TYR A N 1
ATOM 1567 C CA . TYR A 1 188 ? 5.700 -15.137 -0.090 1.00 89.31 188 TYR A CA 1
ATOM 1568 C C . TYR A 1 188 ? 4.377 -15.586 0.551 1.00 89.31 188 TYR A C 1
ATOM 1570 O O . TYR A 1 188 ? 4.257 -16.761 0.896 1.00 89.31 188 TYR A O 1
ATOM 1578 N N . MET A 1 189 ? 3.382 -14.705 0.696 1.00 86.06 189 MET A N 1
ATOM 1579 C CA . MET A 1 189 ? 2.045 -15.104 1.157 1.00 86.06 189 MET A CA 1
ATOM 1580 C C . MET A 1 189 ? 1.312 -15.946 0.102 1.00 86.06 189 MET A C 1
ATOM 1582 O O . MET A 1 189 ? 1.684 -15.946 -1.079 1.00 86.06 189 MET A O 1
ATOM 1586 N N . ASN A 1 190 ? 0.252 -16.655 0.514 1.00 78.62 190 ASN A N 1
ATOM 1587 C CA . ASN A 1 190 ? -0.570 -17.415 -0.424 1.00 78.62 190 ASN A CA 1
ATOM 1588 C C . ASN A 1 190 ? -1.252 -16.456 -1.416 1.00 78.62 190 ASN A C 1
ATOM 1590 O O . ASN A 1 190 ? -2.110 -15.647 -1.061 1.00 78.62 190 ASN A O 1
ATOM 1594 N N . SER A 1 191 ? -0.874 -16.571 -2.688 1.00 74.56 191 SER A N 1
ATOM 1595 C CA . SER A 1 191 ? -1.405 -15.763 -3.786 1.00 74.56 191 SER A CA 1
ATOM 1596 C C . SER A 1 191 ? -2.895 -15.980 -4.064 1.00 74.56 191 SER A C 1
ATOM 1598 O O . SER A 1 191 ? -3.471 -15.180 -4.789 1.00 74.56 191 SER A O 1
ATOM 1600 N N . GLU A 1 192 ? -3.525 -17.015 -3.506 1.00 74.69 192 GLU A N 1
ATOM 1601 C CA . GLU A 1 192 ? -4.972 -17.251 -3.632 1.00 74.69 192 GLU A CA 1
ATOM 1602 C C . GLU A 1 192 ? -5.815 -16.246 -2.831 1.00 74.69 192 GLU A C 1
ATOM 1604 O O . GLU A 1 192 ? -6.951 -15.974 -3.208 1.00 74.69 192 GLU A O 1
ATOM 1609 N N . VAL A 1 193 ? -5.267 -15.659 -1.758 1.00 72.44 193 VAL A N 1
ATOM 1610 C CA . VAL A 1 193 ? -6.024 -14.774 -0.854 1.00 72.44 193 VAL A CA 1
ATOM 1611 C C . VAL A 1 193 ? -6.203 -13.376 -1.458 1.00 72.44 193 VAL A C 1
ATOM 1613 O O . VAL A 1 193 ? -7.292 -12.808 -1.400 1.00 72.44 193 VAL A O 1
ATOM 1616 N N . ARG A 1 194 ? -5.136 -12.813 -2.045 1.00 84.69 194 ARG A N 1
ATOM 1617 C CA . ARG A 1 194 ? -5.091 -11.455 -2.631 1.00 84.69 194 ARG A CA 1
ATOM 1618 C C . ARG A 1 194 ? -4.091 -11.367 -3.794 1.00 84.69 194 ARG A C 1
ATOM 1620 O O . ARG A 1 194 ? -3.042 -10.721 -3.666 1.00 84.69 194 ARG A O 1
ATOM 1627 N N . PRO A 1 195 ? -4.362 -12.025 -4.937 1.00 86.62 195 PRO A N 1
ATOM 1628 C CA . PRO A 1 195 ? -3.444 -12.015 -6.081 1.00 86.62 195 PRO A CA 1
ATOM 1629 C C . PRO A 1 195 ? -3.200 -10.598 -6.620 1.00 86.62 195 PRO A C 1
ATOM 1631 O O . PRO A 1 195 ? -2.107 -10.303 -7.101 1.00 86.62 195 PRO A O 1
ATOM 1634 N N . ASP A 1 196 ? -4.185 -9.711 -6.473 1.00 88.69 196 ASP A N 1
ATOM 1635 C CA . ASP A 1 196 ? -4.150 -8.296 -6.847 1.00 88.69 196 ASP A CA 1
ATOM 1636 C C . ASP A 1 196 ? -3.051 -7.494 -6.133 1.00 88.69 196 ASP A C 1
ATOM 1638 O O . ASP A 1 196 ? -2.548 -6.531 -6.705 1.00 88.69 196 ASP A O 1
ATOM 1642 N N . VAL A 1 197 ? -2.635 -7.908 -4.929 1.00 91.50 197 VAL A N 1
ATOM 1643 C CA . VAL A 1 197 ? -1.540 -7.268 -4.173 1.00 91.50 197 VAL A CA 1
ATOM 1644 C C . VAL A 1 197 ? -0.260 -8.102 -4.218 1.00 91.50 197 VAL A C 1
ATOM 1646 O O . VAL A 1 197 ? 0.834 -7.570 -4.415 1.00 91.50 197 VAL A O 1
ATOM 1649 N N . VAL A 1 198 ? -0.384 -9.425 -4.082 1.00 92.88 198 VAL A N 1
ATOM 1650 C CA . VAL A 1 198 ? 0.766 -10.340 -4.018 1.00 92.88 198 VAL A CA 1
ATOM 1651 C C . VAL A 1 198 ? 1.569 -10.324 -5.321 1.00 92.88 198 VAL A C 1
ATOM 1653 O O . VAL A 1 198 ? 2.802 -10.321 -5.285 1.00 92.88 198 VAL A O 1
ATOM 1656 N N . LEU A 1 199 ? 0.906 -10.295 -6.482 1.00 93.81 199 LEU A N 1
ATOM 1657 C CA . LEU A 1 199 ? 1.592 -10.276 -7.776 1.00 93.81 199 LEU A CA 1
ATOM 1658 C C . LEU A 1 199 ? 2.409 -8.992 -8.006 1.00 93.81 199 LEU A C 1
ATOM 1660 O O . LEU A 1 199 ? 3.590 -9.130 -8.345 1.00 93.81 199 LEU A O 1
ATOM 1664 N N . PRO A 1 200 ? 1.873 -7.770 -7.792 1.00 95.56 200 PRO A N 1
ATOM 1665 C CA . PRO A 1 200 ? 2.692 -6.564 -7.825 1.00 95.56 200 PRO A CA 1
ATOM 1666 C C . PRO A 1 200 ? 3.876 -6.629 -6.854 1.00 95.56 200 PRO A C 1
ATOM 1668 O O . PRO A 1 200 ? 4.982 -6.274 -7.253 1.00 95.56 200 PRO A O 1
ATOM 1671 N N . CYS A 1 201 ? 3.705 -7.149 -5.630 1.00 96.69 201 CYS A N 1
ATOM 1672 C CA . CYS A 1 201 ? 4.814 -7.290 -4.675 1.00 96.69 201 CYS A CA 1
ATOM 1673 C C . CYS A 1 201 ? 5.951 -8.177 -5.186 1.00 96.69 201 CYS A C 1
ATOM 1675 O O . CYS A 1 201 ? 7.111 -7.825 -4.991 1.00 96.69 201 CYS A O 1
ATOM 1677 N N . LYS A 1 202 ? 5.657 -9.278 -5.891 1.00 95.81 202 LYS A N 1
ATOM 1678 C CA . LYS A 1 202 ? 6.704 -10.118 -6.511 1.00 95.81 202 LYS A CA 1
ATOM 1679 C C . LYS A 1 202 ? 7.513 -9.351 -7.561 1.00 95.81 202 LYS A C 1
ATOM 1681 O O . LYS A 1 202 ? 8.709 -9.589 -7.719 1.00 95.81 202 LYS A O 1
ATOM 1686 N N . VAL A 1 203 ? 6.866 -8.451 -8.302 1.00 97.25 203 VAL A N 1
ATOM 1687 C CA . VAL A 1 203 ? 7.544 -7.596 -9.289 1.00 97.25 203 VAL A CA 1
ATOM 1688 C C . VAL A 1 203 ? 8.336 -6.489 -8.589 1.00 97.25 203 VAL A C 1
ATOM 1690 O O . VAL A 1 203 ? 9.492 -6.266 -8.938 1.00 97.25 203 VAL A O 1
ATOM 1693 N N . LEU A 1 204 ? 7.750 -5.835 -7.583 1.00 97.69 204 LEU A N 1
ATOM 1694 C CA . LEU A 1 204 ? 8.394 -4.781 -6.794 1.00 97.69 204 LEU A CA 1
ATOM 1695 C C . LEU A 1 204 ? 9.631 -5.295 -6.051 1.00 97.69 204 LEU A C 1
ATOM 1697 O O . LEU A 1 204 ? 10.657 -4.629 -6.079 1.00 97.69 204 LEU A O 1
ATOM 1701 N N . GLU A 1 205 ? 9.585 -6.498 -5.476 1.00 96.38 205 GLU A N 1
ATOM 1702 C CA . GLU A 1 205 ? 10.754 -7.151 -4.872 1.00 96.38 205 GLU A CA 1
ATOM 1703 C C . GLU A 1 205 ? 11.879 -7.336 -5.903 1.00 96.38 205 GLU A C 1
ATOM 1705 O O . GLU A 1 205 ? 13.026 -6.970 -5.650 1.00 96.38 205 GLU A O 1
ATOM 1710 N N . ALA A 1 206 ? 11.559 -7.843 -7.100 1.00 95.94 206 ALA A N 1
ATOM 1711 C CA . ALA A 1 206 ? 12.549 -7.999 -8.165 1.00 95.94 206 ALA A CA 1
ATOM 1712 C C . ALA A 1 206 ? 13.163 -6.653 -8.591 1.00 95.94 206 ALA A C 1
ATOM 1714 O O . ALA A 1 206 ? 14.364 -6.593 -8.862 1.00 95.94 206 ALA A O 1
ATOM 1715 N N . ILE A 1 207 ? 12.358 -5.585 -8.623 1.00 97.25 207 ILE A N 1
ATOM 1716 C CA . ILE A 1 207 ? 12.826 -4.216 -8.870 1.00 97.25 207 ILE A CA 1
ATOM 1717 C C . ILE A 1 207 ? 13.758 -3.756 -7.745 1.00 97.25 207 ILE A C 1
ATOM 1719 O O . ILE A 1 207 ? 14.880 -3.353 -8.037 1.00 97.25 207 ILE A O 1
ATOM 1723 N N . CYS A 1 208 ? 13.354 -3.872 -6.478 1.00 97.38 208 CYS A N 1
ATOM 1724 C CA . CYS A 1 208 ? 14.179 -3.492 -5.329 1.00 97.38 208 CYS A CA 1
ATOM 1725 C C . CYS A 1 208 ? 15.539 -4.203 -5.346 1.00 97.38 208 CYS A C 1
ATOM 1727 O O . CYS A 1 208 ? 16.576 -3.562 -5.196 1.00 97.38 208 CYS A O 1
ATOM 1729 N N . LEU A 1 209 ? 15.567 -5.514 -5.593 1.00 95.00 209 LEU A N 1
ATOM 1730 C CA . LEU A 1 209 ? 16.815 -6.279 -5.676 1.00 95.00 209 LEU A CA 1
ATOM 1731 C C . LEU A 1 209 ? 17.709 -5.835 -6.848 1.00 95.00 209 LEU A C 1
ATOM 1733 O O . LEU A 1 209 ? 18.937 -5.857 -6.728 1.00 95.00 209 LEU A O 1
ATOM 1737 N N . TRP A 1 210 ? 17.122 -5.422 -7.975 1.00 95.50 210 TRP A N 1
ATOM 1738 C CA . TRP A 1 210 ? 17.875 -4.858 -9.098 1.00 95.50 210 TRP A CA 1
ATOM 1739 C C . TRP A 1 210 ? 18.470 -3.486 -8.760 1.00 95.50 210 TRP A C 1
ATOM 1741 O O . TRP A 1 210 ? 19.655 -3.270 -9.009 1.00 95.50 210 TRP A O 1
ATOM 1751 N N . GLU A 1 211 ? 17.696 -2.599 -8.131 1.00 95.50 211 GLU A N 1
ATOM 1752 C CA . GLU A 1 211 ? 18.153 -1.271 -7.687 1.00 95.50 211 GLU A CA 1
ATOM 1753 C C . GLU A 1 211 ? 19.312 -1.354 -6.692 1.00 95.50 211 GLU A C 1
ATOM 1755 O O . GLU A 1 211 ? 20.290 -0.613 -6.787 1.00 95.50 211 GLU A O 1
ATOM 1760 N N . ARG A 1 212 ? 19.250 -2.337 -5.791 1.00 93.69 212 ARG A N 1
ATOM 1761 C CA . ARG A 1 212 ? 20.308 -2.669 -4.826 1.00 93.69 212 ARG A CA 1
ATOM 1762 C C . ARG A 1 212 ? 21.535 -3.331 -5.463 1.00 93.69 212 ARG A C 1
ATOM 1764 O O . ARG A 1 212 ? 22.471 -3.697 -4.759 1.00 93.69 212 ARG A O 1
ATOM 1771 N N . LYS A 1 213 ? 21.534 -3.534 -6.785 1.00 92.44 213 LYS A N 1
ATOM 1772 C CA . LYS A 1 213 ? 22.595 -4.200 -7.559 1.00 92.44 213 LYS A CA 1
ATOM 1773 C C . LYS A 1 213 ? 22.886 -5.644 -7.132 1.00 92.44 213 LYS A C 1
ATOM 1775 O O . LYS A 1 213 ? 23.936 -6.181 -7.470 1.00 92.44 213 LYS A O 1
ATOM 1780 N N . VAL A 1 214 ? 21.932 -6.334 -6.499 1.00 89.50 214 VAL A N 1
ATOM 1781 C CA . VAL A 1 214 ? 22.082 -7.755 -6.110 1.00 89.50 214 VAL A CA 1
ATOM 1782 C C . VAL A 1 214 ? 22.362 -8.644 -7.331 1.00 89.50 214 VAL A C 1
ATOM 1784 O O . VAL A 1 214 ? 23.039 -9.666 -7.237 1.00 89.50 214 VAL A O 1
ATOM 1787 N N . TYR A 1 215 ? 21.869 -8.239 -8.503 1.00 85.50 215 TYR A N 1
ATOM 1788 C CA . TYR A 1 215 ? 22.036 -8.958 -9.764 1.00 85.50 215 TYR A CA 1
ATOM 1789 C C . TYR A 1 215 ? 23.061 -8.323 -10.708 1.00 85.50 215 TYR A C 1
ATOM 1791 O O . TYR A 1 215 ? 22.927 -8.497 -11.915 1.00 85.50 215 TYR A O 1
ATOM 1799 N N . GLU A 1 216 ? 24.078 -7.613 -10.214 1.00 80.25 216 GLU A N 1
ATOM 1800 C CA . GLU A 1 216 ? 25.035 -6.855 -11.042 1.00 80.25 216 GLU A CA 1
ATOM 1801 C C . GLU A 1 216 ? 25.568 -7.632 -12.264 1.00 80.25 216 GLU A C 1
ATOM 1803 O O . GLU A 1 216 ? 25.607 -7.088 -13.368 1.00 80.25 216 GLU A O 1
ATOM 1808 N N . HIS A 1 217 ? 25.859 -8.929 -12.108 1.00 80.50 217 HIS A N 1
ATOM 1809 C CA . HIS A 1 217 ? 26.360 -9.802 -13.182 1.00 80.50 217 HIS A CA 1
ATOM 1810 C C . HIS A 1 217 ? 25.277 -10.557 -13.974 1.00 80.50 217 HIS A C 1
ATOM 1812 O O . HIS A 1 217 ? 25.571 -11.180 -14.991 1.00 80.50 217 HIS A O 1
ATOM 1818 N N . THR A 1 218 ? 24.021 -10.552 -13.517 1.00 84.62 218 THR A N 1
ATOM 1819 C CA . THR A 1 218 ? 22.898 -11.270 -14.156 1.00 84.62 218 THR A CA 1
ATOM 1820 C C . THR A 1 218 ? 21.601 -10.460 -14.109 1.00 84.62 218 THR A C 1
ATOM 1822 O O . THR A 1 218 ? 20.534 -10.987 -13.796 1.00 84.62 218 THR A O 1
ATOM 1825 N N . GLN A 1 219 ? 21.691 -9.171 -14.446 1.00 79.56 219 GLN A N 1
ATOM 1826 C CA . GLN A 1 219 ? 20.662 -8.155 -14.178 1.00 79.56 219 GLN A CA 1
ATOM 1827 C C . GLN A 1 219 ? 19.262 -8.528 -14.673 1.00 79.56 219 GLN A C 1
ATOM 1829 O O . GLN A 1 219 ? 18.271 -8.201 -14.032 1.00 79.56 219 GLN A O 1
ATOM 1834 N N . THR A 1 220 ? 19.161 -9.263 -15.780 1.00 83.81 220 THR A N 1
ATOM 1835 C CA . THR A 1 220 ? 17.876 -9.656 -16.370 1.00 83.81 220 THR A CA 1
ATOM 1836 C C . THR A 1 220 ? 17.295 -10.939 -15.788 1.00 83.81 220 THR A C 1
ATOM 1838 O O . THR A 1 220 ? 16.091 -11.143 -15.888 1.00 83.81 220 THR A O 1
ATOM 1841 N N . ARG A 1 221 ? 18.101 -11.801 -15.153 1.00 86.19 221 ARG A N 1
ATOM 1842 C CA . ARG A 1 221 ? 17.717 -13.150 -14.687 1.00 86.19 221 ARG A CA 1
ATOM 1843 C C . ARG A 1 221 ? 16.467 -13.214 -13.788 1.00 86.19 221 ARG A C 1
ATOM 1845 O O . ARG A 1 221 ? 15.746 -14.217 -13.900 1.00 86.19 221 ARG A O 1
ATOM 1852 N N . PRO A 1 222 ? 16.169 -12.227 -12.919 1.00 89.56 222 PRO A N 1
ATOM 1853 C CA . PRO A 1 222 ? 14.990 -12.278 -12.053 1.00 89.56 222 PRO A CA 1
ATOM 1854 C C . PRO A 1 222 ? 13.679 -12.343 -12.836 1.00 89.56 222 PRO A C 1
ATOM 1856 O O . PRO A 1 222 ? 12.792 -13.121 -12.481 1.00 89.56 222 PRO A O 1
ATOM 1859 N N . ILE A 1 223 ? 13.575 -11.613 -13.951 1.00 94.00 223 ILE A N 1
ATOM 1860 C CA . ILE A 1 223 ? 12.318 -11.488 -14.697 1.00 94.00 223 ILE A CA 1
ATOM 1861 C C . ILE A 1 223 ? 11.935 -12.786 -15.428 1.00 94.00 223 ILE A C 1
ATOM 1863 O O . ILE A 1 223 ? 10.820 -13.268 -15.220 1.00 94.00 223 ILE A O 1
ATOM 1867 N N . PRO A 1 224 ? 12.819 -13.461 -16.192 1.00 93.00 224 PRO A N 1
ATOM 1868 C CA . PRO A 1 224 ? 12.520 -14.772 -16.764 1.00 93.00 224 PRO A CA 1
ATOM 1869 C C . PRO A 1 224 ? 12.229 -15.846 -15.710 1.00 93.00 224 PRO A C 1
ATOM 1871 O O . PRO A 1 224 ? 11.460 -16.775 -15.972 1.00 93.00 224 PRO A O 1
ATOM 1874 N N . LYS A 1 225 ? 12.837 -15.766 -14.516 1.00 92.38 225 LYS A N 1
ATOM 1875 C CA . LYS A 1 225 ? 12.513 -16.676 -13.403 1.00 92.38 225 LYS A CA 1
ATOM 1876 C C . LYS A 1 225 ? 11.090 -16.421 -12.903 1.00 92.38 225 LYS A C 1
ATOM 1878 O O . LYS A 1 225 ? 10.304 -17.366 -12.859 1.00 92.38 225 LYS A O 1
ATOM 1883 N N . LEU A 1 226 ? 10.746 -15.168 -12.606 1.00 94.00 226 LEU A N 1
ATOM 1884 C CA . LEU A 1 226 ? 9.409 -14.780 -12.160 1.00 94.00 226 LEU A CA 1
ATOM 1885 C C . LEU A 1 226 ? 8.345 -15.150 -13.203 1.00 94.00 226 LEU A C 1
ATOM 1887 O O . LEU A 1 226 ? 7.377 -15.830 -12.874 1.00 94.00 226 LEU A O 1
ATOM 1891 N N . ARG A 1 227 ? 8.579 -14.834 -14.480 1.00 95.50 227 ARG A N 1
ATOM 1892 C CA . ARG A 1 227 ? 7.695 -15.183 -15.603 1.00 95.50 227 ARG A CA 1
ATOM 1893 C C . ARG A 1 227 ? 7.404 -16.684 -15.677 1.00 95.50 227 ARG A C 1
ATOM 1895 O O . ARG A 1 227 ? 6.251 -17.079 -15.828 1.00 95.50 227 ARG A O 1
ATOM 1902 N N . ARG A 1 228 ? 8.433 -17.535 -15.558 1.00 94.62 228 ARG A N 1
ATOM 1903 C CA . ARG A 1 228 ? 8.262 -19.001 -15.557 1.00 94.62 228 ARG A CA 1
ATOM 1904 C C . ARG A 1 228 ? 7.439 -19.477 -14.365 1.00 94.62 228 ARG A C 1
ATOM 1906 O O . ARG A 1 228 ? 6.591 -20.348 -14.544 1.00 94.62 228 ARG A O 1
ATOM 1913 N N . ASN A 1 229 ? 7.670 -18.907 -13.185 1.00 92.06 229 ASN A N 1
ATOM 1914 C CA . ASN A 1 229 ? 6.921 -19.254 -11.980 1.00 92.06 229 ASN A CA 1
ATOM 1915 C C . ASN A 1 229 ? 5.442 -18.866 -12.111 1.00 92.06 229 ASN A C 1
ATOM 1917 O O . ASN A 1 229 ? 4.579 -19.712 -11.897 1.00 92.06 229 ASN A O 1
ATOM 1921 N N . LEU A 1 230 ? 5.147 -17.639 -12.552 1.00 92.56 230 LEU A N 1
ATOM 1922 C CA . LEU A 1 230 ? 3.771 -17.169 -12.748 1.00 92.56 230 LEU A CA 1
ATOM 1923 C C . LEU A 1 230 ? 3.041 -17.952 -13.843 1.00 92.56 230 LEU A C 1
ATOM 1925 O O . LEU A 1 230 ? 1.875 -18.295 -13.671 1.00 92.56 230 LEU A O 1
ATOM 1929 N N . LYS A 1 231 ? 3.731 -18.305 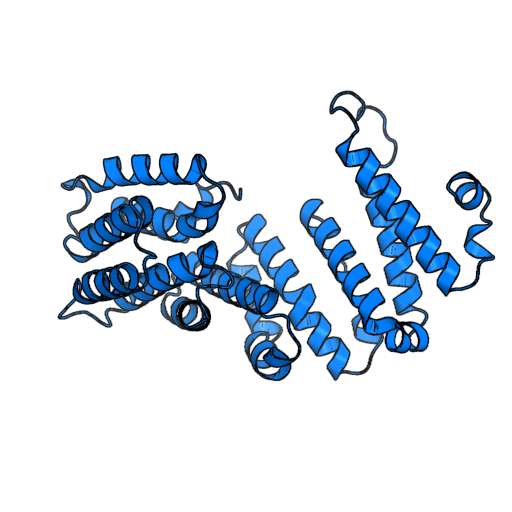-14.937 1.00 94.25 231 LYS A N 1
ATOM 1930 C CA . LYS A 1 231 ? 3.161 -19.157 -15.992 1.00 94.25 231 LYS A CA 1
ATOM 1931 C C . LYS A 1 231 ? 2.767 -20.535 -15.454 1.00 94.25 231 LYS A C 1
ATOM 1933 O O . LYS A 1 231 ? 1.692 -21.019 -15.780 1.00 94.25 231 LYS A O 1
ATOM 1938 N N . ARG A 1 232 ? 3.627 -21.165 -14.643 1.00 91.81 232 ARG A N 1
ATOM 1939 C CA . ARG A 1 232 ? 3.341 -22.474 -14.024 1.00 91.81 232 ARG A CA 1
ATOM 1940 C C . ARG A 1 232 ? 2.175 -22.409 -13.039 1.00 91.81 232 ARG A C 1
ATOM 1942 O O . ARG A 1 232 ? 1.423 -23.366 -12.957 1.00 91.81 232 ARG A O 1
ATOM 1949 N N . ALA A 1 233 ? 2.030 -21.289 -12.336 1.00 89.38 233 ALA A N 1
ATOM 1950 C CA . ALA A 1 233 ? 0.937 -21.051 -11.398 1.00 89.38 233 ALA A CA 1
ATOM 1951 C C . ALA A 1 233 ? -0.375 -20.589 -12.066 1.00 89.38 233 ALA A C 1
ATOM 1953 O O . ALA A 1 233 ? -1.343 -20.334 -11.364 1.00 89.38 233 ALA A O 1
ATOM 1954 N N . GLY A 1 234 ? -0.417 -20.418 -13.395 1.00 89.94 234 GLY A N 1
ATOM 1955 C CA . GLY A 1 234 ? -1.607 -19.910 -14.092 1.00 89.94 234 GLY A CA 1
ATOM 1956 C C . GLY A 1 234 ? -1.926 -18.430 -13.825 1.00 89.94 234 GLY A C 1
ATOM 1957 O O . GLY A 1 234 ? -3.019 -17.981 -14.139 1.00 89.94 234 GLY A O 1
ATOM 1958 N N . MET A 1 235 ? -0.978 -17.661 -13.278 1.00 90.56 235 MET A N 1
ATOM 1959 C CA . MET A 1 235 ? -1.159 -16.255 -12.867 1.00 90.56 235 MET A CA 1
ATOM 1960 C C . MET A 1 235 ? -0.533 -15.244 -13.842 1.00 90.56 235 MET A C 1
ATOM 1962 O O . MET A 1 235 ? -0.434 -14.057 -13.543 1.00 90.56 235 MET A O 1
ATOM 1966 N N . LEU A 1 236 ? -0.043 -15.707 -14.996 1.00 94.06 236 LEU A N 1
ATOM 1967 C CA . LEU A 1 236 ? 0.560 -14.848 -16.014 1.00 94.06 236 LEU A CA 1
ATOM 1968 C C . LEU A 1 236 ? -0.479 -14.467 -17.073 1.00 94.06 236 LEU A C 1
ATOM 1970 O O . LEU A 1 236 ? -0.583 -15.134 -18.104 1.00 94.06 236 LEU A O 1
ATOM 1974 N N . ASP A 1 237 ? -1.219 -13.391 -16.823 1.00 93.88 237 ASP A N 1
ATOM 1975 C CA . ASP A 1 237 ? -2.099 -12.791 -17.826 1.00 93.88 237 ASP A CA 1
ATOM 1976 C C . ASP A 1 237 ? -1.330 -11.860 -18.792 1.00 93.88 237 ASP A C 1
ATOM 1978 O O . ASP A 1 237 ? -0.112 -11.665 -18.686 1.00 93.88 237 ASP A O 1
ATOM 1982 N N . ALA A 1 238 ? -2.042 -11.295 -19.772 1.00 95.19 238 ALA A N 1
ATOM 1983 C CA . ALA A 1 238 ? -1.456 -10.392 -20.761 1.00 95.19 238 ALA A CA 1
ATOM 1984 C C . ALA A 1 238 ? -0.902 -9.094 -20.143 1.00 95.19 238 ALA A C 1
ATOM 1986 O O . ALA A 1 238 ? 0.150 -8.622 -20.570 1.00 95.19 238 ALA A O 1
ATOM 1987 N N . PHE A 1 239 ? -1.566 -8.548 -19.123 1.00 95.62 239 PHE A N 1
ATOM 1988 C CA . PHE A 1 239 ? -1.159 -7.305 -18.472 1.00 95.62 239 PHE A CA 1
ATOM 1989 C C . PHE A 1 239 ? 0.097 -7.508 -17.619 1.00 95.62 239 PHE A C 1
ATOM 1991 O O . PHE A 1 239 ? 1.070 -6.769 -17.751 1.00 95.62 239 PHE A O 1
ATOM 1998 N N . VAL A 1 240 ? 0.133 -8.567 -16.808 1.00 95.56 240 VAL A N 1
ATOM 1999 C CA . VAL A 1 240 ? 1.312 -8.963 -16.030 1.00 95.56 240 VAL A CA 1
ATOM 2000 C C . VAL A 1 240 ? 2.483 -9.264 -16.961 1.00 95.56 240 VAL A C 1
ATOM 2002 O O . VAL A 1 240 ? 3.615 -8.877 -16.671 1.00 95.56 240 VAL A O 1
ATOM 2005 N N . LYS A 1 241 ? 2.238 -9.909 -18.106 1.00 96.31 241 LYS A N 1
ATOM 2006 C CA . LYS A 1 241 ? 3.274 -10.119 -19.122 1.00 96.31 241 LYS A CA 1
ATOM 2007 C C . LYS A 1 241 ? 3.826 -8.791 -19.654 1.00 96.31 241 LYS A C 1
ATOM 2009 O O . LYS A 1 241 ? 5.046 -8.653 -19.712 1.00 96.31 241 LYS A O 1
ATOM 2014 N N . ASP A 1 242 ? 2.968 -7.831 -19.992 1.00 96.81 242 ASP A N 1
ATOM 2015 C CA . ASP A 1 242 ? 3.391 -6.513 -20.481 1.00 96.81 242 ASP A CA 1
ATOM 2016 C C . ASP A 1 242 ? 4.178 -5.725 -19.417 1.00 96.81 242 ASP A C 1
ATOM 2018 O O . ASP A 1 242 ? 5.186 -5.093 -19.746 1.00 96.81 242 ASP A O 1
ATOM 2022 N N . ILE A 1 243 ? 3.788 -5.827 -18.139 1.00 97.62 243 ILE A N 1
ATOM 2023 C CA . ILE A 1 243 ? 4.545 -5.280 -17.001 1.00 97.62 243 ILE A CA 1
ATOM 2024 C C . ILE A 1 243 ? 5.945 -5.896 -16.940 1.00 97.62 243 ILE A C 1
ATOM 2026 O O . ILE A 1 243 ? 6.939 -5.171 -16.887 1.00 97.62 243 ILE A O 1
ATOM 2030 N N . LEU A 1 244 ? 6.046 -7.228 -16.970 1.00 97.50 244 LEU A N 1
ATOM 2031 C CA . LEU A 1 244 ? 7.336 -7.919 -16.910 1.00 97.50 244 LEU A CA 1
ATOM 2032 C C . LEU A 1 244 ? 8.221 -7.576 -18.115 1.00 97.50 244 LEU A C 1
ATOM 2034 O O . LEU A 1 244 ? 9.421 -7.378 -17.940 1.00 97.50 244 LEU A O 1
ATOM 2038 N N . ASP A 1 245 ? 7.647 -7.466 -19.314 1.00 96.38 245 ASP A N 1
ATOM 2039 C CA . ASP A 1 245 ? 8.370 -7.048 -20.518 1.00 96.38 245 ASP A CA 1
ATOM 2040 C C . ASP A 1 245 ? 8.913 -5.613 -20.382 1.00 96.38 245 ASP A C 1
ATOM 2042 O O . ASP A 1 245 ? 10.059 -5.355 -20.758 1.00 96.38 245 ASP A O 1
ATOM 2046 N N . ALA A 1 246 ? 8.140 -4.686 -19.805 1.00 97.31 246 ALA A N 1
ATOM 2047 C CA . ALA A 1 246 ? 8.587 -3.314 -19.561 1.00 97.31 246 ALA A CA 1
ATOM 2048 C C . ALA A 1 246 ? 9.701 -3.237 -18.501 1.00 97.31 246 ALA A C 1
ATOM 2050 O O . ALA A 1 246 ? 10.694 -2.536 -18.704 1.00 97.31 246 ALA A O 1
ATOM 2051 N N . VAL A 1 247 ? 9.585 -3.990 -17.403 1.00 97.25 247 VAL A N 1
ATOM 2052 C CA . VAL A 1 247 ? 10.631 -4.061 -16.366 1.00 97.25 247 VAL A CA 1
ATOM 2053 C C . VAL A 1 247 ? 11.916 -4.672 -16.927 1.00 97.25 247 VAL A C 1
ATOM 2055 O O . VAL A 1 247 ? 13.007 -4.141 -16.725 1.00 97.25 247 VAL A O 1
ATOM 2058 N N . GLU A 1 248 ? 11.802 -5.755 -17.695 1.00 95.75 248 GLU A N 1
ATOM 2059 C CA . GLU A 1 248 ? 12.948 -6.407 -18.328 1.00 95.75 248 GLU A CA 1
ATOM 2060 C C . GLU A 1 248 ? 13.655 -5.493 -19.338 1.00 95.75 248 GLU A C 1
ATOM 2062 O O . GLU A 1 248 ? 14.885 -5.507 -19.427 1.00 95.75 248 GLU A O 1
ATOM 2067 N N . LEU A 1 249 ? 12.902 -4.663 -20.066 1.00 95.38 249 LEU A N 1
ATOM 2068 C CA . LEU A 1 249 ? 13.456 -3.649 -20.962 1.00 95.38 249 LEU A CA 1
ATOM 2069 C C . LEU A 1 249 ? 14.320 -2.637 -20.196 1.00 95.38 249 LEU A C 1
ATOM 2071 O O . LEU A 1 249 ? 15.411 -2.296 -20.663 1.00 95.38 249 LEU A O 1
ATOM 2075 N N . VAL A 1 250 ? 13.879 -2.215 -19.004 1.00 95.44 250 VAL A N 1
ATOM 2076 C CA . VAL A 1 250 ? 14.673 -1.341 -18.129 1.00 95.44 250 VAL A CA 1
ATOM 2077 C C . VAL A 1 250 ? 15.943 -2.033 -17.650 1.00 95.44 250 VAL A C 1
ATOM 2079 O O . VAL A 1 250 ? 17.024 -1.458 -17.769 1.00 95.44 250 VAL A O 1
ATOM 2082 N N . PHE A 1 251 ? 15.839 -3.284 -17.200 1.00 94.81 251 PHE A N 1
ATOM 2083 C CA . PHE A 1 251 ? 16.996 -4.053 -16.728 1.00 94.81 251 PHE A CA 1
ATOM 2084 C C . PHE A 1 251 ? 18.043 -4.270 -17.830 1.00 94.81 251 PHE A C 1
ATOM 2086 O O . PHE A 1 251 ? 19.234 -4.331 -17.539 1.00 94.81 251 PHE A O 1
ATOM 2093 N N . ARG A 1 252 ? 17.621 -4.384 -19.097 1.00 92.19 252 ARG A N 1
ATOM 2094 C CA . ARG A 1 252 ? 18.519 -4.546 -20.256 1.00 92.19 252 ARG A CA 1
ATOM 2095 C C . ARG A 1 252 ? 19.161 -3.240 -20.718 1.00 92.19 252 ARG A C 1
ATOM 2097 O O . ARG A 1 252 ? 20.285 -3.264 -21.216 1.00 92.19 252 ARG A O 1
ATOM 2104 N N . HIS A 1 253 ? 18.451 -2.118 -20.608 1.00 92.19 253 HIS A N 1
ATOM 2105 C CA . HIS A 1 253 ? 18.862 -0.846 -21.213 1.00 92.19 253 HIS A CA 1
ATOM 2106 C C . HIS A 1 253 ? 18.827 0.342 -20.236 1.00 92.19 253 HIS A C 1
ATOM 2108 O O . HIS A 1 253 ? 18.278 1.389 -20.590 1.00 92.19 253 HIS A O 1
ATOM 2114 N N . PRO A 1 254 ? 19.462 0.259 -19.051 1.00 87.50 254 PRO A N 1
ATOM 2115 C CA . PRO A 1 254 ? 19.300 1.255 -17.986 1.00 87.50 254 PRO A CA 1
ATOM 2116 C C . PRO A 1 254 ? 19.653 2.692 -18.409 1.00 87.50 254 PRO A C 1
ATOM 2118 O O . PRO A 1 254 ? 19.035 3.651 -17.955 1.00 87.50 254 PRO A O 1
ATOM 2121 N N . THR A 1 255 ? 20.616 2.873 -19.319 1.00 87.75 255 THR A N 1
ATOM 2122 C CA . THR A 1 255 ? 21.054 4.200 -19.788 1.00 87.75 255 THR A CA 1
ATOM 2123 C C . THR A 1 255 ? 20.375 4.656 -21.086 1.00 87.75 255 THR A C 1
ATOM 2125 O O . THR A 1 255 ? 20.394 5.852 -21.392 1.00 87.75 255 THR A O 1
ATOM 2128 N N . GLY A 1 256 ? 19.752 3.741 -21.838 1.00 88.25 256 GLY A N 1
ATOM 2129 C CA . GLY A 1 256 ? 19.315 3.933 -23.227 1.00 88.25 256 GLY A CA 1
ATOM 2130 C C . GLY A 1 256 ? 17.801 3.959 -23.454 1.00 88.25 256 GLY A C 1
ATOM 2131 O O . GLY A 1 256 ? 17.371 3.884 -24.603 1.00 88.25 256 GLY A O 1
ATOM 2132 N N . LEU A 1 257 ? 16.991 4.076 -22.398 1.00 91.12 257 LEU A N 1
ATOM 2133 C CA . LEU A 1 257 ? 15.532 3.877 -22.455 1.00 91.12 257 LEU A CA 1
ATOM 2134 C C . LEU A 1 257 ? 14.794 4.761 -23.466 1.00 91.12 257 LEU A C 1
ATOM 2136 O O . LEU A 1 257 ? 13.825 4.308 -24.067 1.00 91.12 257 LEU A O 1
ATOM 2140 N N . LYS A 1 258 ? 15.275 5.982 -23.732 1.00 88.00 258 LYS A N 1
ATOM 2141 C CA . LYS A 1 258 ? 14.665 6.893 -24.720 1.00 88.00 258 LYS A CA 1
ATOM 2142 C C . LYS A 1 258 ? 14.691 6.364 -26.161 1.00 88.00 258 LYS A C 1
ATOM 2144 O O . LYS A 1 258 ? 13.932 6.850 -26.985 1.00 88.00 258 LYS A O 1
ATOM 2149 N N . LYS A 1 259 ? 15.571 5.405 -26.473 1.00 87.50 259 LYS A N 1
ATOM 2150 C CA . LYS A 1 259 ? 15.667 4.760 -27.796 1.00 87.50 259 LYS A CA 1
ATOM 2151 C C . LYS A 1 259 ? 14.845 3.469 -27.889 1.00 87.50 259 LYS A C 1
ATOM 2153 O O . LYS A 1 259 ? 14.918 2.766 -28.889 1.00 87.50 259 LYS A O 1
ATOM 2158 N N . THR A 1 260 ? 14.119 3.129 -26.829 1.00 93.12 260 THR A N 1
ATOM 2159 C CA . THR A 1 260 ? 13.261 1.944 -26.756 1.00 93.12 260 THR A CA 1
ATOM 2160 C C . THR A 1 260 ? 11.793 2.352 -26.872 1.00 93.12 260 THR A C 1
ATOM 2162 O O . THR A 1 260 ? 11.464 3.529 -26.753 1.00 93.12 260 THR A O 1
ATOM 2165 N N . ASN A 1 261 ? 10.889 1.383 -27.019 1.00 93.44 261 ASN A N 1
ATOM 2166 C CA . ASN A 1 261 ? 9.442 1.621 -26.999 1.00 93.44 261 ASN A CA 1
ATOM 2167 C C . ASN A 1 261 ? 8.847 1.707 -25.578 1.00 93.44 261 ASN A C 1
ATOM 2169 O O . ASN A 1 261 ? 7.650 1.490 -25.395 1.00 93.44 261 ASN A O 1
ATOM 2173 N N . LEU A 1 262 ? 9.659 1.998 -24.551 1.00 95.12 262 LEU A N 1
ATOM 2174 C CA . LEU A 1 262 ? 9.181 2.057 -23.167 1.00 95.12 262 LEU A CA 1
ATOM 2175 C C . LEU A 1 262 ? 8.096 3.126 -22.967 1.00 95.12 262 LEU A C 1
ATOM 2177 O O . LEU A 1 262 ? 7.145 2.875 -22.239 1.00 95.12 262 LEU A O 1
ATOM 2181 N N . ALA A 1 263 ? 8.216 4.289 -23.613 1.00 94.19 263 ALA A N 1
ATOM 2182 C CA . ALA A 1 263 ? 7.235 5.371 -23.485 1.00 94.19 263 ALA A CA 1
ATOM 2183 C C . ALA A 1 263 ? 5.842 4.952 -23.992 1.00 94.19 263 ALA A C 1
ATOM 2185 O O . ALA A 1 263 ? 4.858 5.090 -23.276 1.00 94.19 263 ALA A O 1
ATOM 2186 N N . GLU A 1 264 ? 5.772 4.352 -25.184 1.00 94.25 264 GLU A N 1
ATOM 2187 C CA . GLU A 1 264 ? 4.525 3.824 -25.758 1.00 94.25 264 GLU A CA 1
ATOM 2188 C C . GLU A 1 264 ? 3.925 2.715 -24.881 1.00 94.25 264 GLU A C 1
ATOM 2190 O O . GLU A 1 264 ? 2.720 2.681 -24.630 1.00 94.25 264 GLU A O 1
ATOM 2195 N N . ARG A 1 265 ? 4.778 1.822 -24.358 1.00 95.19 265 ARG A N 1
ATOM 2196 C CA . ARG A 1 265 ? 4.356 0.765 -23.429 1.00 95.19 265 ARG A CA 1
ATOM 2197 C C . ARG A 1 265 ? 3.809 1.328 -22.122 1.00 95.19 265 ARG A C 1
ATOM 2199 O O . ARG A 1 265 ? 2.848 0.775 -21.601 1.00 95.19 265 ARG A O 1
ATOM 2206 N N . LEU A 1 266 ? 4.401 2.397 -21.595 1.00 94.50 266 LEU A N 1
ATOM 2207 C CA . LEU A 1 266 ? 3.951 3.032 -20.359 1.00 94.50 266 LEU A CA 1
ATOM 2208 C C . LEU A 1 266 ? 2.548 3.618 -20.494 1.00 94.50 266 LEU A C 1
ATOM 2210 O O . LEU A 1 266 ? 1.729 3.402 -19.604 1.00 94.50 266 LEU A O 1
ATOM 2214 N N . GLU A 1 267 ? 2.252 4.288 -21.607 1.00 93.88 267 GLU A N 1
ATOM 2215 C CA . GLU A 1 267 ? 0.906 4.814 -21.862 1.00 93.88 267 GLU A CA 1
ATOM 2216 C C . GLU A 1 267 ? -0.120 3.684 -21.998 1.00 93.88 267 GLU A C 1
ATOM 2218 O O . GLU A 1 267 ? -1.190 3.742 -21.392 1.00 93.88 267 GLU A O 1
ATOM 2223 N N . LYS A 1 268 ? 0.232 2.594 -22.695 1.00 94.81 268 LYS A N 1
ATOM 2224 C CA . LYS A 1 268 ? -0.623 1.401 -22.760 1.00 94.81 268 LYS A CA 1
ATOM 2225 C C . LYS A 1 268 ? -0.892 0.820 -21.366 1.00 94.81 268 LYS A C 1
ATOM 2227 O O . LYS A 1 268 ? -2.042 0.586 -21.016 1.00 94.81 268 LYS A O 1
ATOM 2232 N N . LEU A 1 269 ? 0.156 0.618 -20.564 1.00 95.38 269 LEU A N 1
ATOM 2233 C CA . LEU A 1 269 ? 0.045 0.070 -19.209 1.00 95.38 269 LEU A CA 1
ATOM 2234 C C . LEU A 1 269 ? -0.794 0.962 -18.288 1.00 95.38 269 LEU A C 1
ATOM 2236 O O . LEU A 1 269 ? -1.542 0.447 -17.459 1.00 95.38 269 LEU A O 1
ATOM 2240 N N . LYS A 1 270 ? -0.684 2.286 -18.436 1.00 92.94 270 LYS A N 1
ATOM 2241 C CA . LYS A 1 270 ? -1.500 3.247 -17.693 1.00 92.94 270 LYS A CA 1
ATOM 2242 C C . LYS A 1 270 ? -2.979 3.114 -18.068 1.00 92.94 270 LYS A C 1
ATOM 2244 O O . LYS A 1 270 ? -3.799 2.927 -17.177 1.00 92.94 270 LYS A O 1
ATOM 2249 N N . ASN A 1 271 ? -3.304 3.111 -19.360 1.00 91.75 271 ASN A N 1
ATOM 2250 C CA . ASN A 1 271 ? -4.683 2.954 -19.833 1.00 91.75 271 ASN A CA 1
ATOM 2251 C C . ASN A 1 271 ? -5.287 1.605 -19.407 1.00 91.75 271 ASN A C 1
ATOM 2253 O O . ASN A 1 271 ? -6.416 1.546 -18.922 1.00 91.75 271 ASN A O 1
ATOM 2257 N N . ASP A 1 272 ? -4.510 0.525 -19.521 1.00 91.88 272 ASP A N 1
ATOM 2258 C CA . ASP A 1 272 ? -4.921 -0.816 -19.100 1.00 91.88 272 ASP A CA 1
ATOM 2259 C C . ASP A 1 272 ? -5.169 -0.904 -17.586 1.00 91.88 272 ASP A C 1
ATOM 2261 O O . ASP A 1 272 ? -6.013 -1.693 -17.150 1.00 91.88 272 ASP A O 1
ATOM 2265 N N . ARG A 1 273 ? -4.432 -0.132 -16.777 1.00 91.81 273 ARG A N 1
ATOM 2266 C CA . ARG A 1 273 ? -4.654 -0.016 -15.331 1.00 91.81 273 ARG A CA 1
ATOM 2267 C C . ARG A 1 273 ? -5.924 0.773 -15.037 1.00 91.81 273 ARG A C 1
ATOM 2269 O O . ARG A 1 273 ? -6.755 0.300 -14.271 1.00 91.81 273 ARG A O 1
ATOM 2276 N N . ASP A 1 274 ? -6.069 1.948 -15.638 1.00 88.25 274 ASP A N 1
ATOM 2277 C CA . ASP A 1 274 ? -7.187 2.859 -15.367 1.00 88.25 274 ASP A CA 1
ATOM 2278 C C . ASP A 1 274 ? -8.533 2.231 -15.771 1.00 88.25 274 ASP A C 1
ATOM 2280 O O . ASP A 1 274 ? -9.550 2.457 -15.119 1.00 88.25 274 ASP A O 1
ATOM 2284 N N . GLY A 1 275 ? -8.528 1.346 -16.774 1.00 89.19 275 GLY A N 1
ATOM 2285 C CA . GLY A 1 275 ? -9.692 0.549 -17.164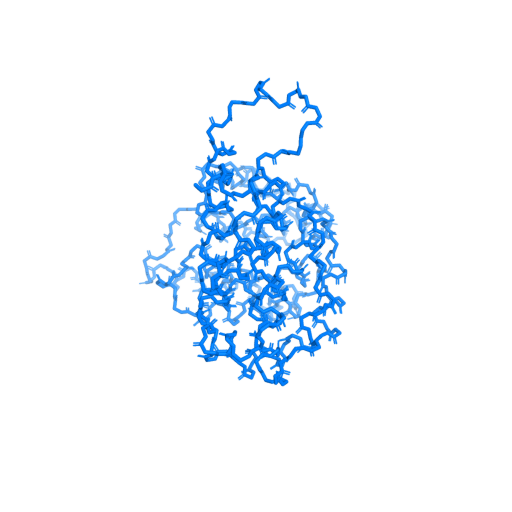 1.00 89.19 275 GLY A CA 1
ATOM 2286 C C . GLY A 1 275 ? -10.040 -0.627 -16.237 1.00 89.19 275 GLY A C 1
ATOM 2287 O O . GLY A 1 275 ? -11.084 -1.248 -16.435 1.00 89.19 275 GLY A O 1
ATOM 2288 N N . ASN A 1 276 ? -9.208 -0.982 -15.248 1.00 88.25 276 ASN A N 1
ATOM 2289 C CA . ASN A 1 276 ? -9.469 -2.117 -14.356 1.00 88.25 276 ASN A CA 1
ATOM 2290 C C . ASN A 1 276 ? -8.943 -1.899 -12.924 1.00 88.25 276 ASN A C 1
ATOM 2292 O O . ASN A 1 276 ? -7.747 -2.016 -12.653 1.00 88.25 276 ASN A O 1
ATOM 2296 N N . LYS A 1 277 ? -9.873 -1.736 -11.973 1.00 85.50 277 LYS A N 1
ATOM 2297 C CA . LYS A 1 277 ? -9.588 -1.553 -10.536 1.00 85.50 277 LYS A CA 1
ATOM 2298 C C . LYS A 1 277 ? -8.736 -2.666 -9.912 1.00 85.50 277 LYS A C 1
ATOM 2300 O O . LYS A 1 277 ? -8.004 -2.408 -8.964 1.00 85.50 277 LYS A O 1
ATOM 2305 N N . SER A 1 278 ? -8.759 -3.894 -10.438 1.00 84.81 278 SER A N 1
ATOM 2306 C CA . SER A 1 278 ? -7.908 -4.978 -9.919 1.00 84.81 278 SER A CA 1
ATOM 2307 C C . SER A 1 278 ? -6.414 -4.749 -10.185 1.00 84.81 278 SER A C 1
ATOM 2309 O O . SER A 1 278 ? -5.574 -5.476 -9.660 1.00 84.81 278 SER A O 1
ATOM 2311 N N . ARG A 1 279 ? -6.067 -3.770 -11.029 1.00 90.56 279 ARG A N 1
ATOM 2312 C CA . ARG A 1 279 ? -4.692 -3.426 -11.405 1.00 90.56 279 ARG A CA 1
ATOM 2313 C C . ARG A 1 279 ? -4.161 -2.212 -10.653 1.00 90.56 279 ARG A C 1
ATOM 2315 O O . ARG A 1 279 ? -3.001 -1.861 -10.862 1.00 90.56 279 ARG A O 1
ATOM 2322 N N . THR A 1 280 ? -4.954 -1.598 -9.769 1.00 90.12 280 THR A N 1
ATOM 2323 C CA . THR A 1 280 ? -4.581 -0.372 -9.049 1.00 90.12 280 THR A CA 1
ATOM 2324 C C . THR A 1 280 ? -3.198 -0.489 -8.414 1.00 90.12 280 THR A C 1
ATOM 2326 O O . THR A 1 280 ? -2.358 0.368 -8.662 1.00 90.12 280 THR A O 1
ATOM 2329 N N . TYR A 1 281 ? -2.887 -1.598 -7.733 1.00 91.56 281 TYR A N 1
ATOM 2330 C CA . TYR A 1 281 ? -1.609 -1.812 -7.035 1.00 91.56 281 TYR A CA 1
ATOM 2331 C C . TYR A 1 281 ? -0.358 -1.869 -7.933 1.00 91.56 281 TYR A C 1
ATOM 2333 O O . TYR A 1 281 ? 0.759 -1.741 -7.432 1.00 91.56 281 TYR A O 1
ATOM 2341 N N . TYR A 1 282 ? -0.505 -1.991 -9.257 1.00 95.19 282 TYR A N 1
ATOM 2342 C CA . TYR A 1 282 ? 0.626 -1.925 -10.193 1.00 95.19 282 TYR A CA 1
ATOM 2343 C C . TYR A 1 282 ? 1.146 -0.502 -10.419 1.00 95.19 282 TYR A C 1
ATOM 2345 O O . TYR A 1 282 ? 2.186 -0.331 -11.060 1.00 95.19 282 TYR A O 1
ATOM 2353 N N . TYR A 1 283 ? 0.470 0.527 -9.898 1.00 94.12 283 TYR A N 1
ATOM 2354 C CA . TYR A 1 283 ? 0.887 1.912 -10.102 1.00 94.12 283 TYR A CA 1
ATOM 2355 C C . TYR A 1 283 ? 2.327 2.180 -9.641 1.00 94.12 283 TYR A C 1
ATOM 2357 O O . TYR A 1 283 ? 3.037 2.883 -10.348 1.00 94.12 283 TYR A O 1
ATOM 2365 N N . LEU A 1 284 ? 2.803 1.569 -8.546 1.00 95.69 284 LEU A N 1
ATOM 2366 C CA . LEU A 1 284 ? 4.187 1.737 -8.076 1.00 95.69 284 LEU A CA 1
ATOM 2367 C C . LEU A 1 284 ? 5.217 1.266 -9.111 1.00 95.69 284 LEU A C 1
ATOM 2369 O O . LEU A 1 284 ? 6.254 1.901 -9.294 1.00 95.69 284 LEU A O 1
ATOM 2373 N N . ILE A 1 285 ? 4.903 0.196 -9.843 1.00 97.75 285 ILE A N 1
ATOM 2374 C CA . ILE A 1 285 ? 5.760 -0.314 -10.918 1.00 97.75 285 ILE A CA 1
ATOM 2375 C C . ILE A 1 285 ? 5.759 0.671 -12.092 1.00 97.75 285 ILE A C 1
ATOM 2377 O O . ILE A 1 285 ? 6.813 0.979 -12.642 1.00 97.75 285 ILE A O 1
ATOM 2381 N N . ILE A 1 286 ? 4.593 1.218 -12.452 1.00 96.62 286 ILE A N 1
ATOM 2382 C CA . ILE A 1 286 ? 4.469 2.228 -13.517 1.00 96.62 286 ILE A CA 1
ATOM 2383 C C . ILE A 1 286 ? 5.221 3.516 -13.138 1.00 96.62 286 ILE A C 1
ATOM 2385 O O . ILE A 1 286 ? 5.943 4.069 -13.968 1.00 96.62 286 ILE A O 1
ATOM 2389 N N . VAL A 1 287 ? 5.102 3.970 -11.887 1.00 96.19 287 VAL A N 1
ATOM 2390 C CA . VAL A 1 287 ? 5.844 5.114 -11.333 1.00 96.19 287 VAL A CA 1
ATOM 2391 C C . VAL A 1 287 ? 7.345 4.885 -11.481 1.00 96.19 287 VAL A C 1
ATOM 2393 O O . VAL A 1 287 ? 8.049 5.751 -11.997 1.00 96.19 287 VAL A O 1
ATOM 2396 N N . TRP A 1 288 ? 7.836 3.707 -11.097 1.00 97.75 288 TRP A N 1
ATOM 2397 C CA . TRP A 1 288 ? 9.247 3.360 -11.236 1.00 97.75 288 TRP A CA 1
ATOM 2398 C C . TRP A 1 288 ? 9.714 3.341 -12.694 1.00 97.75 288 TRP A C 1
ATOM 2400 O O . TRP A 1 288 ? 10.748 3.928 -13.019 1.00 97.75 288 TRP A O 1
ATOM 2410 N N . LEU A 1 289 ? 8.934 2.746 -13.601 1.00 97.62 289 LEU A N 1
ATOM 2411 C CA . LEU A 1 289 ? 9.240 2.745 -15.035 1.00 97.62 289 LEU A CA 1
ATOM 2412 C C . LEU A 1 289 ? 9.350 4.179 -15.588 1.00 97.62 289 LEU A C 1
ATOM 2414 O O . LEU A 1 289 ? 10.280 4.476 -16.344 1.00 97.62 289 LEU A O 1
ATOM 2418 N N . ARG A 1 290 ? 8.455 5.091 -15.177 1.00 96.31 290 ARG A N 1
ATOM 2419 C CA . ARG A 1 290 ? 8.531 6.522 -15.530 1.00 96.31 290 ARG A CA 1
ATOM 2420 C C . ARG A 1 290 ? 9.764 7.192 -14.937 1.00 96.31 290 ARG A C 1
ATOM 2422 O O . ARG A 1 290 ? 10.468 7.898 -15.658 1.00 96.31 290 ARG A O 1
ATOM 2429 N N . ALA A 1 291 ? 10.059 6.938 -13.664 1.00 96.56 291 ALA A N 1
ATOM 2430 C CA . ALA A 1 291 ? 11.226 7.491 -12.982 1.00 96.56 291 ALA A CA 1
ATOM 2431 C C . ALA A 1 291 ? 12.518 7.089 -13.702 1.00 96.56 291 ALA A C 1
ATOM 2433 O O . ALA A 1 291 ? 13.403 7.913 -13.936 1.00 96.56 291 ALA A O 1
ATOM 2434 N N . ARG A 1 292 ? 12.605 5.838 -14.164 1.00 96.81 292 ARG A N 1
ATOM 2435 C CA . ARG A 1 292 ? 13.739 5.349 -14.958 1.00 96.81 292 ARG A CA 1
ATOM 2436 C C . ARG A 1 292 ? 13.785 5.965 -16.355 1.00 96.81 292 ARG A C 1
ATOM 2438 O O . ARG A 1 292 ? 14.853 6.419 -16.768 1.00 96.81 292 ARG A O 1
ATOM 2445 N N . LEU A 1 293 ? 12.655 6.073 -17.056 1.00 96.00 293 LEU A N 1
ATOM 2446 C CA . LEU A 1 293 ? 12.585 6.730 -18.368 1.00 96.00 293 LEU A CA 1
ATOM 2447 C C . LEU A 1 293 ? 13.037 8.203 -18.313 1.00 96.00 293 LEU A C 1
ATOM 2449 O O . LEU A 1 293 ? 13.766 8.665 -19.199 1.00 96.00 293 LEU A O 1
ATOM 2453 N N . HIS A 1 294 ? 12.628 8.934 -17.274 1.00 95.00 294 HIS A N 1
ATOM 2454 C CA . HIS A 1 294 ? 12.921 10.359 -17.095 1.00 95.00 294 HIS A CA 1
ATOM 2455 C C . HIS A 1 294 ? 14.199 10.645 -16.297 1.00 95.00 294 HIS A C 1
ATOM 2457 O O . HIS A 1 294 ? 14.633 11.795 -16.263 1.00 95.00 294 HIS A O 1
ATOM 2463 N N . ARG A 1 295 ? 14.836 9.617 -15.722 1.00 94.25 295 ARG A N 1
ATOM 2464 C CA . ARG A 1 295 ? 15.991 9.732 -14.814 1.00 94.25 295 ARG A CA 1
ATOM 2465 C C . ARG A 1 295 ? 15.693 10.620 -13.598 1.00 94.25 295 ARG A C 1
ATOM 2467 O O . ARG A 1 295 ? 16.488 11.483 -13.231 1.00 94.25 295 ARG A O 1
ATOM 2474 N N . THR A 1 296 ? 14.532 10.406 -12.995 1.00 95.75 296 THR A N 1
ATOM 2475 C CA . THR A 1 296 ? 14.042 11.089 -11.792 1.00 95.75 296 THR A CA 1
ATOM 2476 C C . THR A 1 296 ? 13.906 10.102 -10.625 1.00 95.75 296 THR A C 1
ATOM 2478 O O . THR A 1 296 ? 14.095 8.894 -10.791 1.00 95.75 296 THR A O 1
ATOM 2481 N N . SER A 1 297 ? 13.639 10.619 -9.423 1.00 94.62 297 SER A N 1
ATOM 2482 C CA . SER A 1 297 ? 13.304 9.815 -8.239 1.00 94.62 297 SER A CA 1
ATOM 2483 C C . SER A 1 297 ? 11.863 9.312 -8.292 1.00 94.62 297 SER A C 1
ATOM 2485 O O . SER A 1 297 ? 11.003 9.967 -8.893 1.00 94.62 297 SER A O 1
ATOM 2487 N N . ILE A 1 298 ? 11.572 8.200 -7.606 1.00 95.19 298 ILE A N 1
ATOM 2488 C CA . ILE A 1 298 ? 10.194 7.698 -7.464 1.00 95.19 298 ILE A CA 1
ATOM 2489 C C . ILE A 1 298 ? 9.321 8.757 -6.801 1.00 95.19 298 ILE A C 1
ATOM 2491 O O . ILE A 1 298 ? 8.226 9.032 -7.286 1.00 95.19 298 ILE A O 1
ATOM 2495 N N . ASN A 1 299 ? 9.839 9.415 -5.762 1.00 92.06 299 ASN A N 1
ATOM 2496 C CA . ASN A 1 299 ? 9.137 10.475 -5.044 1.00 92.06 299 ASN A CA 1
ATOM 2497 C C . ASN A 1 299 ? 8.613 11.582 -5.978 1.00 92.06 299 ASN A C 1
ATOM 2499 O O . ASN A 1 299 ? 7.503 12.060 -5.813 1.00 92.06 299 ASN A O 1
ATOM 2503 N N . LYS A 1 300 ? 9.371 11.972 -7.011 1.00 92.75 300 LYS A N 1
ATOM 2504 C CA . LYS A 1 300 ? 8.927 13.015 -7.953 1.00 92.75 300 LYS A CA 1
ATOM 2505 C C . LYS A 1 300 ? 7.864 12.528 -8.932 1.00 92.75 300 LYS A C 1
ATOM 2507 O O . LYS A 1 300 ? 7.059 13.326 -9.406 1.00 92.75 300 LYS A O 1
ATOM 2512 N N . GLU A 1 301 ? 7.898 11.251 -9.296 1.00 94.31 301 GLU A N 1
ATOM 2513 C CA . GLU A 1 301 ? 6.941 10.685 -10.245 1.00 94.31 301 GLU A CA 1
ATOM 2514 C C . GLU A 1 301 ? 5.645 10.243 -9.567 1.00 94.31 301 GLU A C 1
ATOM 2516 O O . GLU A 1 301 ? 4.594 10.366 -10.189 1.00 94.31 301 GLU A O 1
ATOM 2521 N N . ILE A 1 302 ? 5.689 9.778 -8.313 1.00 91.75 302 ILE A N 1
ATOM 2522 C CA . ILE A 1 302 ? 4.505 9.283 -7.596 1.00 91.75 302 ILE A CA 1
ATOM 2523 C C . ILE A 1 302 ? 3.463 10.388 -7.385 1.00 91.75 302 ILE A C 1
ATOM 2525 O O . ILE A 1 302 ? 2.280 10.127 -7.548 1.00 91.75 302 ILE A O 1
ATOM 2529 N N . LEU A 1 303 ? 3.900 11.636 -7.175 1.00 88.44 303 LEU A N 1
ATOM 2530 C CA . LEU A 1 303 ? 3.026 12.812 -7.032 1.00 88.44 303 LEU A CA 1
ATOM 2531 C C . LEU A 1 303 ? 2.203 13.129 -8.290 1.00 88.44 303 LEU A C 1
ATOM 2533 O O . LEU A 1 303 ? 1.255 13.902 -8.230 1.00 88.44 303 LEU A O 1
ATOM 2537 N N . LYS A 1 304 ? 2.585 12.577 -9.448 1.00 88.88 304 LYS A N 1
ATOM 2538 C CA . LYS A 1 304 ? 1.861 12.757 -10.717 1.00 88.88 304 LYS A CA 1
ATOM 2539 C C . LYS A 1 304 ? 0.733 11.741 -10.892 1.00 88.88 304 LYS A C 1
ATOM 2541 O O . LYS A 1 304 ? 0.055 11.758 -11.919 1.00 88.88 304 LYS A O 1
ATOM 2546 N N . PHE A 1 305 ? 0.587 10.820 -9.946 1.00 80.31 305 PHE A N 1
ATOM 2547 C CA . PHE A 1 305 ? -0.510 9.875 -9.893 1.00 80.31 305 PHE A CA 1
ATOM 2548 C C . PHE A 1 305 ? -1.457 10.336 -8.797 1.00 80.31 305 PHE A C 1
ATOM 2550 O O . PHE A 1 305 ? -1.059 10.450 -7.642 1.00 80.31 305 PHE A O 1
ATOM 2557 N N . GLU A 1 306 ? -2.703 10.613 -9.169 1.00 60.94 306 GLU A N 1
ATOM 2558 C CA . GLU A 1 306 ? -3.746 10.823 -8.173 1.00 60.94 306 GLU A CA 1
ATOM 2559 C C . GLU A 1 306 ? -3.921 9.527 -7.366 1.00 60.94 306 GLU A C 1
ATOM 2561 O O . GLU A 1 306 ? -3.917 8.438 -7.960 1.00 60.94 306 GLU A O 1
ATOM 2566 N N . PRO A 1 307 ? -4.036 9.610 -6.029 1.00 53.25 307 PRO A N 1
ATOM 2567 C CA . PRO A 1 307 ? -4.497 8.481 -5.244 1.00 53.25 307 PRO A CA 1
ATOM 2568 C C . PRO A 1 307 ? -5.935 8.171 -5.680 1.00 53.25 307 PRO A C 1
ATOM 2570 O O . PRO A 1 307 ? -6.844 8.961 -5.450 1.00 53.25 307 PRO A O 1
ATOM 2573 N N . SER A 1 308 ? -6.100 7.055 -6.392 1.00 45.84 308 SER A N 1
ATOM 2574 C CA . SER A 1 308 ? -7.398 6.518 -6.821 1.00 45.84 308 SER A CA 1
ATOM 2575 C C . SER A 1 308 ? -8.195 5.938 -5.665 1.00 45.84 308 SER A C 1
ATOM 2577 O O . SER A 1 308 ? -7.540 5.222 -4.869 1.00 45.84 308 SER A O 1
#

Sequence (308 aa):
LYADFEAGDIEKLSLRAKIGAYSALAEYYFYLNKHENAEDQIQGETTSEEKALQFRENVIRLFSENKQYADEEQLRFTAELDVYVNQCLVMNRPVQFINLESGWDKENSELIMYRNVAYQTMQYHLLNNEFLKAKLFFERENIAAGLEKHQHRIVENRLLAIRFTIGQIYYALDDFDHASDWFVKVAYMNSEVRPDVVLPCKVLEAICLWERKVYEHTQTRPIPKLRRNLKRAGMLDAFVKDILDAVELVFRHPTGLKKTNLAERLEKLKNDRDGNKSRTYYYLIIVWLRARLHRTSINKEILKFEPS